Protein AF-A0A1G4BDC1-F1 (afdb_monomer)

Secondary structure (DSSP, 8-state):
----SHHHHHHHHHHHHHHHHHHGGG-TT-EEEEEE----SPTTSTT--TTTSPP--SSS-TT--TTS--TTT-EEEEEEEEEE-SSSSS-EEEEEEEEE--SS--TT-PPP-TT-EEEEEEE-GGG-TTSSSHHHHHHHHHHHHHHHHHHHHHTT-BSTTSSBPPEEEEEEEEEE-----SS--S-----EEEEEEEEEE---S--HHHHEEE-TT--EEES-SEEE---SS--TT----EEETTSGGGS-----

Foldseek 3Di:
DDDDPPVVVVVVVVLLVVLVVVCVCQDAQHKWKWAADDLAAAPPDPVCDPVRQDDQDLFDDPRDDPVDDDQLRIWMWGFHDWPDDDLAAAWTKTWIFTQGWHNDDDDLFDGDDGGAIWIKTWLRLSSHVVDPRSRSVSSNVSSNVQVVLSVCSVVVQEPPPHPHFAWGHKTKTKDFPFDDDPDDPDPGDTGIGIIIITITHDDPDDDLPRQFDADPVRDTDGPDQWDFDDDPDDDPDDDGDTDGCPDPVNDDDPDD

Structure (mmCIF, N/CA/C/O backbone):
data_AF-A0A1G4BDC1-F1
#
_entry.id   AF-A0A1G4BDC1-F1
#
loop_
_atom_site.group_PDB
_atom_site.id
_atom_site.type_symbol
_atom_site.label_atom_id
_atom_site.label_alt_id
_atom_site.label_comp_id
_atom_site.label_asym_id
_atom_site.label_entity_id
_atom_site.label_seq_id
_atom_site.pdbx_PDB_ins_code
_atom_site.Cartn_x
_atom_site.Cartn_y
_atom_site.Cartn_z
_atom_site.occupancy
_atom_site.B_iso_or_equiv
_atom_site.auth_seq_id
_atom_site.auth_comp_id
_atom_site.auth_asym_id
_atom_site.auth_atom_id
_atom_site.pdbx_PDB_model_num
ATOM 1 N N . MET A 1 1 ? 37.427 32.558 -3.450 1.00 44.16 1 MET A N 1
ATOM 2 C CA . MET A 1 1 ? 36.443 31.693 -2.770 1.00 44.16 1 MET A CA 1
ATOM 3 C C . MET A 1 1 ? 35.082 32.194 -3.200 1.00 44.16 1 MET A C 1
ATOM 5 O O . MET A 1 1 ? 34.656 33.218 -2.685 1.00 44.16 1 MET A O 1
ATOM 9 N N . SER A 1 2 ? 34.485 31.571 -4.213 1.00 46.25 2 SER A N 1
ATOM 10 C CA . SER A 1 2 ? 33.235 32.043 -4.812 1.00 46.25 2 SER A CA 1
ATOM 11 C C . SER A 1 2 ? 32.429 30.852 -5.324 1.00 46.25 2 SER A C 1
ATOM 13 O O . SER A 1 2 ? 32.992 29.964 -5.959 1.00 46.25 2 SER A O 1
ATOM 15 N N . ASP A 1 3 ? 31.138 30.897 -4.997 1.00 46.34 3 ASP A N 1
ATOM 16 C CA . ASP A 1 3 ? 29.986 30.235 -5.614 1.00 46.34 3 ASP A CA 1
ATOM 17 C C . ASP A 1 3 ? 29.898 28.703 -5.570 1.00 46.34 3 ASP A C 1
ATOM 19 O O . ASP A 1 3 ? 30.209 28.000 -6.526 1.00 46.34 3 ASP A O 1
ATOM 23 N N . SER A 1 4 ? 29.341 28.179 -4.469 1.00 49.09 4 SER A N 1
ATOM 24 C CA . SER A 1 4 ? 28.729 26.837 -4.450 1.00 49.09 4 SER A CA 1
ATOM 25 C C . SER A 1 4 ? 27.343 26.779 -3.784 1.00 49.09 4 SER A C 1
ATOM 27 O O . SER A 1 4 ? 26.798 25.688 -3.630 1.00 49.09 4 SER A O 1
ATOM 29 N N . SER A 1 5 ? 26.759 27.909 -3.367 1.00 50.62 5 SER A N 1
ATOM 30 C CA . SER A 1 5 ? 25.487 27.919 -2.624 1.00 50.62 5 SER A CA 1
ATOM 31 C C . SER A 1 5 ? 24.241 27.979 -3.513 1.00 50.62 5 SER A C 1
ATOM 33 O O . SER A 1 5 ? 23.180 27.545 -3.080 1.00 50.62 5 SER A O 1
ATOM 35 N N . THR A 1 6 ? 24.351 28.461 -4.752 1.00 46.56 6 THR A N 1
ATOM 36 C CA . THR A 1 6 ? 23.186 28.700 -5.626 1.00 46.56 6 THR A CA 1
ATOM 37 C C . THR A 1 6 ? 22.692 27.445 -6.359 1.00 46.56 6 THR A C 1
ATOM 39 O O . THR A 1 6 ? 21.572 27.430 -6.848 1.00 46.56 6 THR A O 1
ATOM 42 N N . SER A 1 7 ? 23.487 26.368 -6.433 1.00 54.66 7 SER A N 1
ATOM 43 C CA . SER A 1 7 ? 23.117 25.139 -7.162 1.00 54.66 7 SER A CA 1
ATOM 44 C C . SER A 1 7 ? 22.425 24.070 -6.306 1.00 54.66 7 SER A C 1
ATOM 46 O O . SER A 1 7 ? 21.764 23.186 -6.849 1.00 54.66 7 SER A O 1
ATOM 48 N N . GLN A 1 8 ? 22.559 24.127 -4.976 1.00 53.47 8 GLN A N 1
ATOM 49 C CA . GLN A 1 8 ? 21.926 23.160 -4.068 1.00 53.47 8 GLN A CA 1
ATOM 50 C C . GLN A 1 8 ? 20.440 23.456 -3.834 1.00 53.47 8 GLN A C 1
ATOM 52 O O . GLN A 1 8 ? 19.648 22.523 -3.729 1.00 53.47 8 GLN A O 1
ATOM 57 N N . THR A 1 9 ? 20.049 24.731 -3.806 1.00 61.53 9 THR A N 1
ATOM 58 C CA . THR A 1 9 ? 18.661 25.156 -3.571 1.00 61.53 9 THR A CA 1
ATOM 59 C C . THR A 1 9 ? 17.731 24.777 -4.724 1.00 61.53 9 THR A C 1
ATOM 61 O O . THR A 1 9 ? 16.660 24.224 -4.485 1.00 61.53 9 THR A O 1
ATOM 64 N N . ASP A 1 10 ? 18.172 24.959 -5.971 1.00 63.06 10 ASP A N 1
ATOM 65 C CA . ASP A 1 10 ? 17.372 24.629 -7.161 1.00 63.06 10 ASP A CA 1
ATOM 66 C C . ASP A 1 10 ? 17.114 23.116 -7.288 1.00 63.06 10 ASP A C 1
ATOM 68 O O . ASP A 1 10 ? 16.015 22.682 -7.648 1.00 63.06 10 ASP A O 1
ATOM 72 N N . GLY A 1 11 ? 18.111 22.297 -6.928 1.00 67.75 11 GLY A N 1
ATOM 73 C CA . GLY A 1 11 ? 17.997 20.837 -6.942 1.00 67.75 11 GLY A CA 1
ATOM 74 C C . GLY A 1 11 ? 17.038 20.286 -5.883 1.00 67.75 11 GLY A C 1
ATOM 75 O O . GLY A 1 11 ? 16.408 19.249 -6.101 1.00 67.75 11 GLY A O 1
ATOM 76 N N . ASP A 1 12 ? 16.889 20.970 -4.750 1.00 76.38 12 ASP A N 1
ATOM 77 C CA . ASP A 1 12 ? 15.952 20.567 -3.701 1.00 76.38 12 ASP A CA 1
ATOM 78 C C . ASP A 1 12 ? 14.516 21.002 -4.021 1.00 76.38 12 ASP A C 1
ATOM 80 O O . ASP A 1 12 ? 13.579 20.227 -3.806 1.00 76.38 12 ASP A O 1
ATOM 84 N N . GLU A 1 13 ? 14.321 22.166 -4.644 1.00 80.69 13 GLU A N 1
ATOM 85 C CA . GLU A 1 13 ? 13.005 22.587 -5.137 1.00 80.69 13 GLU A CA 1
ATOM 86 C C . GLU A 1 13 ? 12.468 21.669 -6.242 1.00 80.69 13 GLU A C 1
ATOM 88 O O . GLU A 1 13 ? 11.287 21.308 -6.248 1.00 80.69 13 GLU A O 1
ATOM 93 N N . GLU A 1 14 ? 13.316 21.244 -7.181 1.00 82.06 14 GLU A N 1
ATOM 94 C CA . GLU A 1 14 ? 12.917 20.300 -8.227 1.00 82.06 14 GLU A CA 1
ATOM 95 C C . GLU A 1 14 ? 12.516 18.935 -7.656 1.00 82.06 14 GLU A C 1
ATOM 97 O O . GLU A 1 14 ? 11.470 18.396 -8.030 1.00 82.06 14 GLU A O 1
ATOM 102 N N . LYS A 1 15 ? 13.266 18.420 -6.676 1.00 79.94 15 LYS A N 1
ATOM 103 C CA . LYS A 1 15 ? 12.903 17.186 -5.961 1.00 79.94 15 LYS A CA 1
ATOM 104 C C . LYS A 1 15 ? 11.581 17.327 -5.224 1.00 79.94 15 LYS A C 1
ATOM 106 O O . LYS A 1 15 ? 10.733 16.444 -5.329 1.00 79.94 15 LYS A O 1
ATOM 111 N N . ILE A 1 16 ? 11.367 18.432 -4.512 1.00 82.62 16 ILE A N 1
ATOM 112 C CA . ILE A 1 16 ? 10.104 18.683 -3.809 1.00 82.62 16 ILE A CA 1
ATOM 113 C C . ILE A 1 16 ? 8.944 18.743 -4.809 1.00 82.62 16 ILE A C 1
ATOM 115 O O . ILE A 1 16 ? 7.897 18.140 -4.564 1.00 82.62 16 ILE A O 1
ATOM 119 N N . ARG A 1 17 ? 9.113 19.402 -5.962 1.00 85.38 17 ARG A N 1
ATOM 120 C CA . ARG A 1 17 ? 8.097 19.411 -7.030 1.00 85.38 17 ARG A CA 1
ATOM 121 C C . ARG A 1 17 ? 7.814 18.006 -7.559 1.00 85.38 17 ARG A C 1
ATOM 123 O O . ARG A 1 17 ? 6.645 17.660 -7.736 1.00 85.38 17 ARG A O 1
ATOM 130 N N . HIS A 1 18 ? 8.849 17.192 -7.762 1.00 84.50 18 HIS A N 1
ATOM 131 C CA . HIS A 1 18 ? 8.701 15.800 -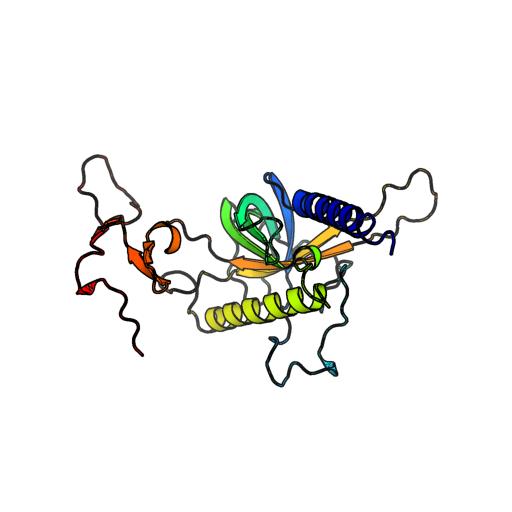8.185 1.00 84.50 18 HIS A CA 1
ATOM 132 C C . HIS A 1 18 ? 7.921 14.966 -7.158 1.00 84.50 18 HIS A C 1
ATOM 134 O O . HIS A 1 18 ? 6.971 14.276 -7.525 1.00 84.50 18 HIS A O 1
ATOM 140 N N . LEU A 1 19 ? 8.239 15.093 -5.865 1.00 86.00 19 LEU A N 1
ATOM 141 C CA . LEU A 1 19 ? 7.507 14.422 -4.784 1.00 86.00 19 LEU A CA 1
ATOM 142 C C . LEU A 1 19 ? 6.027 14.795 -4.773 1.00 86.00 19 LEU A C 1
ATOM 144 O O . LEU A 1 19 ? 5.171 13.921 -4.682 1.00 86.00 19 LEU A O 1
ATOM 148 N N . HIS A 1 20 ? 5.714 16.086 -4.894 1.00 87.00 20 HIS A N 1
ATOM 149 C CA . HIS A 1 20 ? 4.328 16.545 -4.942 1.00 87.00 20 HIS A CA 1
ATOM 150 C C . HIS A 1 20 ? 3.598 16.016 -6.180 1.00 87.00 20 HIS A C 1
ATOM 152 O O . HIS A 1 20 ? 2.411 15.700 -6.102 1.00 87.00 20 HIS A O 1
ATOM 158 N N . ALA A 1 21 ? 4.280 15.913 -7.324 1.00 87.75 21 ALA A N 1
ATOM 159 C CA . ALA A 1 21 ? 3.709 15.318 -8.527 1.00 87.75 21 ALA A CA 1
ATOM 160 C C . ALA A 1 21 ? 3.400 13.826 -8.332 1.00 87.75 21 ALA A C 1
ATOM 162 O O . ALA A 1 21 ? 2.328 13.374 -8.731 1.00 87.75 21 ALA A O 1
ATOM 163 N N . GLU A 1 22 ? 4.283 13.082 -7.668 1.00 88.12 22 GLU A N 1
ATOM 164 C CA . GLU A 1 22 ? 4.056 11.667 -7.365 1.00 88.12 22 GLU A CA 1
ATOM 165 C C . GLU A 1 22 ? 2.979 11.457 -6.299 1.00 88.12 22 GLU A C 1
ATOM 167 O O . GLU A 1 22 ? 2.116 10.595 -6.462 1.00 88.12 22 GLU A O 1
ATOM 172 N N . LEU A 1 23 ? 2.931 12.299 -5.264 1.00 90.44 23 LEU A N 1
ATOM 173 C CA . LEU A 1 23 ? 1.899 12.235 -4.229 1.00 90.44 23 LEU A CA 1
ATOM 174 C C . LEU A 1 23 ? 0.489 12.449 -4.805 1.00 90.44 23 LEU A C 1
ATOM 176 O O . LEU A 1 23 ? -0.464 11.819 -4.354 1.00 90.44 23 LEU A O 1
ATOM 180 N N . LYS A 1 24 ? 0.343 13.265 -5.862 1.00 91.75 24 LYS A N 1
ATOM 181 C CA . LYS A 1 24 ? -0.949 13.481 -6.544 1.00 91.75 24 LYS A CA 1
ATOM 182 C C . LYS A 1 24 ? -1.580 12.199 -7.092 1.00 91.75 24 LYS A C 1
ATOM 184 O O . LYS A 1 24 ? -2.798 12.189 -7.259 1.00 91.75 24 LYS A O 1
ATOM 189 N N . ARG A 1 25 ? -0.804 11.135 -7.347 1.00 92.50 25 ARG A N 1
ATOM 190 C CA . ARG A 1 25 ? -1.336 9.821 -7.764 1.00 92.50 25 ARG A CA 1
ATOM 191 C C . ARG A 1 25 ? -2.177 9.148 -6.679 1.00 92.50 25 ARG A C 1
ATOM 193 O O . ARG A 1 25 ? -2.962 8.264 -6.988 1.00 92.50 25 ARG A O 1
ATOM 200 N N . TYR A 1 26 ? -2.007 9.571 -5.429 1.00 94.75 26 TYR A N 1
ATOM 201 C CA . TYR A 1 26 ? -2.624 8.989 -4.240 1.00 94.75 26 TYR A CA 1
ATOM 202 C C . TYR A 1 26 ? -3.604 9.948 -3.562 1.00 94.75 26 TYR A C 1
ATOM 204 O O . TYR A 1 26 ? -3.937 9.763 -2.394 1.00 94.75 26 TYR A O 1
ATOM 212 N N . LYS A 1 27 ? -4.040 11.010 -4.251 1.00 94.44 27 LYS A N 1
ATOM 213 C CA . LYS A 1 27 ? -4.946 11.993 -3.649 1.00 94.44 27 LYS A CA 1
ATOM 214 C C . LYS A 1 27 ? -6.314 11.368 -3.337 1.00 94.44 27 LYS A C 1
ATOM 216 O O . LYS A 1 27 ? -6.740 10.445 -4.031 1.00 94.44 27 LYS A O 1
ATOM 221 N N . PRO A 1 28 ? -7.035 11.898 -2.334 1.00 96.56 28 PRO A N 1
ATOM 222 C CA . PRO A 1 28 ? -8.403 11.488 -2.055 1.00 96.56 28 PRO A CA 1
ATOM 223 C C . PRO A 1 28 ? -9.282 11.464 -3.309 1.00 96.56 28 PRO A C 1
ATOM 225 O O . PRO A 1 28 ? -9.165 12.343 -4.168 1.00 96.56 28 PRO A O 1
ATOM 228 N N . LYS A 1 29 ? -10.192 10.489 -3.361 1.00 97.00 29 LYS A N 1
ATOM 229 C CA . LYS A 1 29 ? -11.099 10.151 -4.469 1.00 97.00 29 LYS A CA 1
ATOM 230 C C . LYS A 1 29 ? -10.440 9.507 -5.691 1.00 97.00 29 LYS A C 1
ATOM 232 O O . LYS A 1 29 ? -11.152 9.147 -6.623 1.00 97.00 29 LYS A O 1
ATOM 237 N N . GLU A 1 30 ? -9.118 9.342 -5.715 1.00 96.69 30 GLU A N 1
ATOM 238 C CA . GLU A 1 30 ? -8.483 8.539 -6.762 1.00 96.69 30 GLU A CA 1
ATOM 239 C C . GLU A 1 30 ? -8.737 7.051 -6.538 1.00 96.69 30 GLU A C 1
ATOM 241 O O . GLU A 1 30 ? -8.746 6.563 -5.405 1.00 96.69 30 GLU A O 1
ATOM 246 N N . THR A 1 31 ? -8.927 6.334 -7.645 1.00 97.38 31 THR A N 1
ATOM 247 C CA . THR A 1 31 ? -9.050 4.877 -7.643 1.00 97.38 31 THR A CA 1
ATOM 248 C C . THR A 1 31 ? -7.709 4.256 -7.994 1.00 97.38 31 THR A C 1
ATOM 250 O O . THR A 1 31 ? -7.123 4.552 -9.035 1.00 97.38 31 THR A O 1
ATOM 253 N N . LEU A 1 32 ? -7.234 3.363 -7.136 1.00 97.50 32 LEU A N 1
ATOM 254 C CA . LEU A 1 32 ? -6.003 2.615 -7.327 1.00 97.50 32 LEU A CA 1
ATOM 255 C C . LEU A 1 32 ? -6.331 1.160 -7.660 1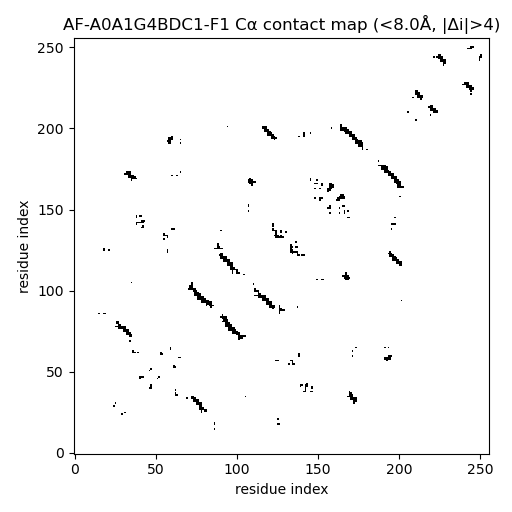.00 97.50 32 LEU A C 1
ATOM 257 O O . LEU A 1 32 ? -7.218 0.558 -7.054 1.00 97.50 32 LEU A O 1
ATOM 261 N N . THR A 1 33 ? -5.585 0.593 -8.606 1.00 96.56 33 THR A N 1
ATOM 262 C CA . THR A 1 33 ? -5.675 -0.831 -8.955 1.00 96.56 33 THR A CA 1
ATOM 263 C C . THR A 1 33 ? -4.597 -1.601 -8.211 1.00 96.56 33 THR A C 1
ATOM 265 O O . THR A 1 33 ? -3.409 -1.313 -8.365 1.00 96.56 33 THR A O 1
ATOM 268 N N . LEU A 1 34 ? -5.021 -2.574 -7.411 1.00 95.62 34 LEU A N 1
ATOM 269 C CA . LEU A 1 34 ? -4.159 -3.466 -6.652 1.00 95.62 34 LEU A CA 1
ATOM 270 C C . LEU A 1 34 ? -4.023 -4.784 -7.417 1.00 95.62 34 LEU A C 1
ATOM 272 O O . LEU A 1 34 ? -4.987 -5.534 -7.553 1.00 95.62 34 LEU A O 1
ATOM 276 N N . CYS A 1 35 ? -2.815 -5.076 -7.884 1.00 94.62 35 CYS A N 1
ATOM 277 C CA . CYS A 1 35 ? -2.466 -6.345 -8.516 1.00 94.62 35 CYS A CA 1
ATOM 278 C C . CYS A 1 35 ? -1.820 -7.254 -7.462 1.00 94.62 35 CYS A C 1
ATOM 280 O O . CYS A 1 35 ? -0.928 -6.773 -6.758 1.00 94.62 35 CYS A O 1
ATOM 282 N N . PRO A 1 36 ? -2.232 -8.521 -7.290 1.00 92.12 36 PRO A N 1
ATOM 283 C CA . PRO A 1 36 ? -1.598 -9.399 -6.314 1.00 92.12 36 PRO A CA 1
ATOM 284 C C . PRO A 1 36 ? -0.103 -9.527 -6.574 1.00 92.12 36 PRO A C 1
ATOM 286 O O . PRO A 1 36 ? 0.341 -9.582 -7.723 1.00 92.12 36 PRO A O 1
ATOM 289 N N . ARG A 1 37 ? 0.682 -9.569 -5.500 1.00 90.19 37 ARG A N 1
ATOM 290 C CA . ARG A 1 37 ? 2.134 -9.686 -5.592 1.00 90.19 37 ARG A CA 1
ATOM 291 C C . ARG A 1 37 ? 2.665 -10.578 -4.483 1.00 90.19 37 ARG A C 1
ATOM 293 O O . ARG A 1 37 ? 2.258 -10.458 -3.335 1.00 90.19 37 ARG A O 1
ATOM 300 N N . ASN A 1 38 ? 3.633 -11.422 -4.828 1.00 88.94 38 ASN A N 1
ATOM 301 C CA . ASN A 1 38 ? 4.457 -12.101 -3.839 1.00 88.94 38 ASN A CA 1
ATOM 302 C C . ASN A 1 38 ? 5.518 -11.108 -3.312 1.00 88.94 38 ASN A C 1
ATOM 304 O O . ASN A 1 38 ? 6.264 -10.550 -4.127 1.00 88.94 38 ASN A O 1
ATOM 308 N N . PRO A 1 39 ? 5.604 -10.863 -1.991 1.00 87.12 39 PRO A N 1
ATOM 309 C CA . PRO A 1 39 ? 6.585 -9.935 -1.425 1.00 87.12 39 PRO A CA 1
ATOM 310 C C . PRO A 1 39 ? 8.044 -10.402 -1.578 1.00 87.12 39 PRO A C 1
ATOM 312 O O . PRO A 1 39 ? 8.956 -9.602 -1.363 1.00 87.12 39 PRO A O 1
ATOM 315 N N . GLY A 1 40 ? 8.269 -11.653 -1.991 1.00 87.12 40 GLY A N 1
ATOM 316 C CA . GLY A 1 40 ? 9.582 -12.262 -2.168 1.00 87.12 40 GLY A CA 1
ATOM 317 C C . GLY A 1 40 ? 10.209 -12.686 -0.843 1.00 87.12 40 GLY A C 1
ATOM 318 O O . GLY A 1 40 ? 9.556 -12.697 0.199 1.00 87.12 40 GLY A O 1
ATOM 319 N N . ILE A 1 41 ? 11.498 -13.023 -0.886 1.00 87.69 41 ILE A N 1
ATOM 320 C CA . ILE A 1 41 ? 12.264 -13.407 0.304 1.00 87.69 41 ILE A CA 1
ATOM 321 C C . ILE A 1 41 ? 12.358 -12.196 1.256 1.00 87.69 41 ILE A C 1
ATOM 323 O O . ILE A 1 41 ? 12.698 -11.098 0.802 1.00 87.69 41 ILE A O 1
ATOM 327 N N . PRO A 1 42 ? 12.075 -12.354 2.563 1.00 90.19 42 PRO A N 1
ATOM 328 C CA . PRO A 1 42 ? 12.227 -11.275 3.533 1.00 90.19 42 PRO A CA 1
ATOM 329 C C . PRO A 1 42 ? 13.675 -10.774 3.591 1.00 90.19 42 PRO A C 1
ATOM 331 O O . PRO A 1 42 ? 14.606 -11.556 3.786 1.00 90.19 42 PRO A O 1
ATOM 334 N N . TYR A 1 43 ? 13.875 -9.458 3.481 1.00 87.31 43 TYR A N 1
ATOM 335 C CA . TYR A 1 43 ? 15.210 -8.882 3.647 1.00 87.31 43 TYR A CA 1
ATOM 336 C C . TYR A 1 43 ? 15.787 -9.144 5.045 1.00 87.31 43 TYR A C 1
ATOM 338 O O . TYR A 1 43 ? 15.112 -8.935 6.056 1.00 87.31 43 TYR A O 1
ATOM 346 N N . GLY A 1 44 ? 17.071 -9.509 5.091 1.00 85.12 44 GLY A N 1
ATOM 347 C CA . GLY A 1 44 ? 17.820 -9.771 6.322 1.00 85.12 44 GLY A CA 1
ATOM 348 C C . GLY A 1 44 ? 17.910 -11.249 6.707 1.00 85.12 44 GLY A C 1
ATOM 349 O O . GLY A 1 44 ? 18.578 -11.563 7.690 1.00 85.12 44 GLY A O 1
ATOM 350 N N . LEU A 1 45 ? 17.276 -12.144 5.946 1.00 85.62 45 LEU A N 1
ATOM 351 C CA . LEU A 1 45 ? 17.482 -13.585 6.074 1.00 85.62 45 LEU A CA 1
ATOM 352 C C . LEU A 1 45 ? 18.683 -14.064 5.234 1.00 85.62 45 LEU A C 1
ATOM 354 O O . LEU A 1 45 ? 18.998 -13.419 4.232 1.00 85.62 45 LEU A O 1
ATOM 358 N N . PRO A 1 46 ? 19.346 -15.181 5.600 1.00 83.12 46 PRO A N 1
ATOM 359 C CA . PRO A 1 46 ? 20.471 -15.738 4.837 1.00 83.12 46 PRO A CA 1
ATOM 360 C C . PRO A 1 46 ? 20.142 -16.037 3.371 1.00 83.12 46 PRO A C 1
ATOM 362 O O . PRO A 1 46 ? 21.010 -15.936 2.509 1.00 83.12 46 PRO A O 1
ATOM 365 N N . GLU A 1 47 ? 18.887 -16.382 3.086 1.00 83.88 47 GLU A N 1
ATOM 366 C CA . GLU A 1 47 ? 18.377 -16.655 1.744 1.00 83.88 47 GLU A CA 1
ATOM 367 C C . GLU A 1 47 ? 18.272 -15.385 0.888 1.00 83.88 47 GLU A C 1
ATOM 369 O O . GLU A 1 47 ? 18.189 -15.488 -0.331 1.00 83.88 47 GLU A O 1
ATOM 374 N N . TYR A 1 48 ? 18.300 -14.193 1.498 1.00 78.44 48 TYR A N 1
ATOM 375 C CA . TYR A 1 48 ? 18.392 -12.913 0.797 1.00 78.44 48 TYR A CA 1
ATOM 376 C C . TYR A 1 48 ? 19.866 -12.624 0.449 1.00 78.44 48 TYR A C 1
ATOM 378 O O . TYR A 1 48 ? 20.537 -11.808 1.084 1.00 78.44 48 TYR A O 1
ATOM 386 N N . GLY A 1 49 ? 20.390 -13.335 -0.550 1.00 72.94 49 GLY A N 1
ATOM 387 C CA . GLY A 1 49 ? 21.750 -13.179 -1.084 1.00 72.94 49 GLY A CA 1
ATOM 388 C C . GLY A 1 49 ? 21.815 -12.341 -2.366 1.00 72.94 49 GLY A C 1
ATOM 389 O O . GLY A 1 49 ? 20.782 -12.001 -2.942 1.00 72.94 49 GLY A O 1
ATOM 390 N N . GLU A 1 50 ? 23.028 -12.040 -2.849 1.00 70.81 50 GLU A N 1
ATOM 391 C CA . GLU A 1 50 ? 23.250 -11.277 -4.096 1.00 70.81 50 GLU A CA 1
ATOM 392 C C . GLU A 1 50 ? 22.532 -11.885 -5.309 1.00 70.81 50 GLU A C 1
ATOM 394 O O . GLU A 1 50 ? 21.982 -11.145 -6.116 1.00 70.81 50 GLU A O 1
ATOM 399 N N . GLU A 1 51 ? 22.451 -13.214 -5.390 1.00 71.81 51 GLU A N 1
ATOM 400 C CA . GLU A 1 51 ? 21.774 -13.930 -6.483 1.00 71.81 51 GLU A CA 1
ATOM 401 C C . GLU A 1 51 ? 20.243 -13.803 -6.443 1.00 71.81 51 GLU A C 1
ATOM 403 O O . GLU A 1 51 ? 19.566 -13.937 -7.458 1.00 71.81 51 GLU A O 1
ATOM 408 N N . THR A 1 52 ? 19.688 -13.541 -5.260 1.00 70.25 52 THR A N 1
ATOM 409 C CA . THR A 1 52 ? 18.239 -13.383 -5.034 1.00 70.25 52 THR A CA 1
ATOM 410 C C . THR A 1 52 ? 17.826 -11.925 -4.872 1.00 70.25 52 THR A C 1
ATOM 412 O O . THR A 1 52 ? 16.634 -11.608 -4.804 1.00 70.25 52 THR A O 1
ATOM 415 N N . ARG A 1 53 ? 18.813 -11.026 -4.779 1.00 69.75 53 ARG A N 1
ATOM 416 C CA . ARG A 1 53 ? 18.602 -9.595 -4.644 1.00 69.75 53 ARG A CA 1
ATOM 417 C C . ARG A 1 53 ? 17.989 -9.100 -5.947 1.00 69.75 53 ARG A C 1
ATOM 419 O O . ARG A 1 53 ? 18.597 -9.255 -7.004 1.00 69.75 53 ARG A O 1
ATOM 426 N N . PRO A 1 54 ? 16.817 -8.463 -5.893 1.00 68.81 54 PRO A N 1
ATOM 427 C CA . PRO A 1 54 ? 16.237 -7.921 -7.099 1.00 68.81 54 PRO A CA 1
ATOM 428 C C . PRO A 1 54 ? 17.104 -6.829 -7.705 1.00 68.81 54 PRO A C 1
ATOM 430 O O . PRO A 1 54 ? 17.663 -6.004 -6.974 1.00 68.81 54 PRO A O 1
ATOM 433 N N . GLU A 1 55 ? 17.131 -6.760 -9.033 1.00 69.88 55 GLU A N 1
ATOM 434 C CA . GLU A 1 55 ? 17.682 -5.598 -9.717 1.00 69.88 55 GLU A CA 1
ATOM 435 C C . GLU A 1 55 ? 16.955 -4.326 -9.258 1.00 69.88 55 GLU A C 1
ATOM 437 O O . GLU A 1 55 ? 15.722 -4.257 -9.203 1.00 69.88 55 GLU A O 1
ATOM 442 N N . SER A 1 56 ? 17.733 -3.305 -8.897 1.00 66.50 56 SER A N 1
ATOM 443 C CA . SER A 1 56 ? 17.189 -2.023 -8.463 1.00 66.50 56 SER A CA 1
ATOM 444 C C . SER A 1 56 ? 16.632 -1.268 -9.667 1.00 66.50 56 SER A C 1
ATOM 446 O O . SER A 1 56 ? 17.379 -0.799 -10.525 1.00 66.50 56 SER A O 1
ATOM 448 N N . ASN A 1 57 ? 15.311 -1.116 -9.711 1.00 74.06 57 ASN A N 1
ATOM 449 C CA . ASN A 1 57 ? 14.622 -0.297 -10.697 1.00 74.06 57 ASN A CA 1
ATOM 450 C C . ASN A 1 57 ? 13.596 0.596 -9.987 1.00 74.06 57 ASN A C 1
ATOM 452 O O . ASN A 1 57 ? 12.781 0.121 -9.205 1.00 74.06 57 ASN A O 1
ATOM 456 N N . GLU A 1 58 ? 13.651 1.907 -10.220 1.00 73.56 58 GLU A N 1
ATOM 457 C CA . GLU A 1 58 ? 12.704 2.879 -9.640 1.00 73.56 58 GLU A CA 1
ATOM 458 C C . GLU A 1 58 ? 11.297 2.802 -10.250 1.00 73.56 58 GLU A C 1
ATOM 460 O O . GLU A 1 58 ? 10.335 3.315 -9.676 1.00 73.56 58 GLU A O 1
ATOM 465 N N . TRP A 1 59 ? 11.168 2.164 -11.413 1.00 78.69 59 TRP A N 1
ATOM 466 C CA . TRP A 1 59 ? 9.932 2.089 -12.187 1.00 78.69 59 TRP A CA 1
ATOM 467 C C . TRP A 1 59 ? 9.234 0.740 -12.064 1.00 78.69 59 TRP A C 1
ATOM 469 O O . TRP A 1 59 ? 8.011 0.674 -12.196 1.00 78.69 59 TRP A O 1
ATOM 479 N N . LEU A 1 60 ? 9.995 -0.325 -11.818 1.00 82.62 60 LEU A N 1
ATOM 480 C CA . LEU A 1 60 ? 9.499 -1.696 -11.794 1.00 82.62 60 LEU A CA 1
ATOM 481 C C . LEU A 1 60 ? 9.710 -2.321 -10.422 1.00 82.62 60 LEU A C 1
ATOM 483 O O . LEU A 1 60 ? 10.711 -2.083 -9.753 1.00 82.62 60 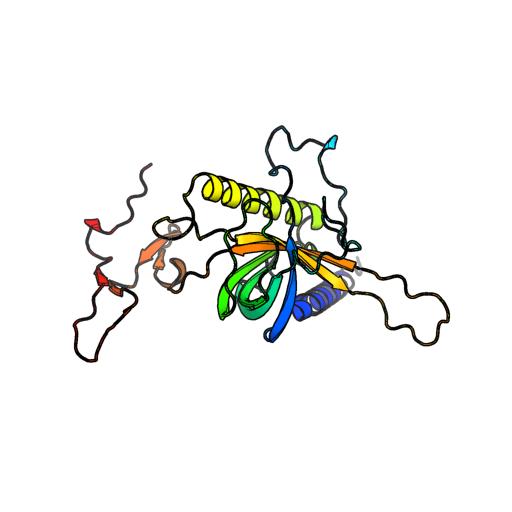LEU A O 1
ATOM 487 N N . LEU A 1 61 ? 8.747 -3.144 -10.018 1.00 84.75 61 LEU A N 1
ATOM 488 C CA . LEU A 1 61 ? 8.863 -3.916 -8.795 1.00 84.75 61 LEU A CA 1
ATOM 489 C C . LEU A 1 61 ? 9.533 -5.261 -9.083 1.00 84.75 61 LEU A C 1
ATOM 491 O O . LEU A 1 61 ? 9.209 -5.905 -10.081 1.00 84.75 61 LEU A O 1
ATOM 495 N N . PRO A 1 62 ? 10.382 -5.742 -8.167 1.00 82.69 62 PRO A N 1
ATOM 496 C CA . PRO A 1 62 ? 10.841 -7.121 -8.167 1.00 82.69 62 PRO A CA 1
ATOM 497 C C . PRO A 1 62 ? 9.687 -8.115 -8.230 1.00 82.69 62 PRO A C 1
ATOM 499 O O . PRO A 1 62 ? 8.704 -7.955 -7.492 1.00 82.69 62 PRO A O 1
ATOM 502 N N . ASN A 1 63 ? 9.861 -9.165 -9.037 1.00 80.75 63 ASN A N 1
ATOM 503 C CA . ASN A 1 63 ? 8.925 -10.286 -9.168 1.00 80.75 63 ASN A CA 1
ATOM 504 C C . ASN A 1 63 ? 7.506 -9.860 -9.580 1.00 80.75 63 ASN A C 1
ATOM 506 O O . ASN A 1 63 ? 6.525 -10.494 -9.193 1.00 80.75 63 ASN A O 1
ATOM 510 N N . PHE A 1 64 ? 7.387 -8.763 -10.329 1.00 88.12 64 PHE A N 1
ATOM 511 C CA . PHE A 1 64 ? 6.111 -8.264 -10.818 1.00 88.12 64 PHE A CA 1
ATOM 512 C C . PHE A 1 64 ? 6.249 -7.738 -12.245 1.00 88.12 64 PHE A C 1
ATOM 514 O O . PHE A 1 64 ? 7.028 -6.822 -12.506 1.00 88.12 64 PHE A O 1
ATOM 521 N N . ASP A 1 65 ? 5.458 -8.300 -13.155 1.00 89.19 65 ASP A N 1
ATOM 522 C CA . ASP A 1 65 ? 5.371 -7.840 -14.537 1.00 89.19 65 ASP A CA 1
ATOM 523 C C . ASP A 1 65 ? 4.090 -7.005 -14.728 1.00 89.19 65 ASP A C 1
ATOM 525 O O . ASP A 1 65 ? 2.990 -7.565 -14.753 1.00 89.19 65 ASP A O 1
ATOM 529 N N . PRO A 1 66 ? 4.194 -5.670 -14.881 1.00 89.19 66 PRO A N 1
ATOM 530 C CA . PRO A 1 66 ? 3.029 -4.804 -15.049 1.00 89.19 66 PRO A CA 1
ATOM 531 C C . PRO A 1 66 ? 2.363 -4.922 -16.426 1.00 89.19 66 PRO A C 1
ATOM 533 O O . PRO A 1 66 ? 1.328 -4.290 -16.655 1.00 89.19 66 PRO A O 1
ATOM 536 N N . THR A 1 67 ? 2.958 -5.662 -17.365 1.00 88.44 67 THR A N 1
ATOM 537 C CA . THR A 1 67 ? 2.405 -5.863 -18.711 1.00 88.44 67 THR A CA 1
ATOM 538 C C . THR A 1 67 ? 1.387 -6.996 -18.767 1.00 88.44 67 THR A C 1
ATOM 540 O O . THR A 1 67 ? 0.560 -7.019 -19.680 1.00 88.44 67 THR A O 1
ATOM 543 N N . ILE A 1 68 ? 1.405 -7.888 -17.775 1.00 87.50 68 ILE A N 1
ATOM 544 C CA . ILE A 1 68 ? 0.443 -8.978 -17.653 1.00 87.50 68 ILE A CA 1
ATOM 545 C C . ILE A 1 68 ? -0.850 -8.415 -17.062 1.00 87.50 68 ILE A C 1
ATOM 547 O O . ILE A 1 68 ? -0.868 -7.860 -15.963 1.00 87.50 68 ILE A O 1
ATOM 551 N N . ASP A 1 69 ? -1.943 -8.556 -17.808 1.00 85.31 69 ASP A N 1
ATOM 552 C CA . ASP A 1 69 ? -3.269 -8.163 -17.345 1.00 85.31 69 ASP A CA 1
ATOM 553 C C . ASP A 1 69 ? -3.947 -9.335 -16.631 1.00 85.31 69 ASP A C 1
ATOM 555 O O . ASP A 1 69 ? -3.998 -10.446 -17.161 1.00 85.31 69 ASP A O 1
ATOM 559 N N . GLN A 1 70 ? -4.438 -9.100 -15.414 1.00 87.56 70 GLN A N 1
ATOM 560 C CA . GLN A 1 70 ? -5.066 -10.129 -14.578 1.00 87.56 70 GLN A CA 1
ATOM 561 C C . GLN A 1 70 ? -6.331 -9.580 -13.901 1.00 87.56 70 GLN A C 1
ATOM 563 O O . GLN A 1 70 ? -6.422 -9.553 -12.672 1.00 87.56 70 GLN A O 1
ATOM 568 N N . PRO A 1 71 ? -7.340 -9.143 -14.674 1.00 87.94 71 PRO A N 1
ATOM 569 C CA . PRO A 1 71 ? -8.479 -8.377 -14.157 1.00 87.94 71 PRO A CA 1
ATOM 570 C C . PRO A 1 71 ? -9.329 -9.122 -13.115 1.00 87.94 71 PRO A C 1
ATOM 572 O O . PRO A 1 71 ? -10.030 -8.481 -12.324 1.00 87.94 71 PRO A O 1
ATOM 575 N N . ASP A 1 72 ? -9.269 -10.455 -13.113 1.00 91.38 72 ASP A N 1
ATOM 576 C CA . ASP A 1 72 ? -9.946 -11.337 -12.154 1.00 91.38 72 ASP A CA 1
ATOM 577 C C . ASP A 1 72 ? -9.220 -11.453 -10.806 1.00 91.38 72 ASP A C 1
ATOM 579 O O . ASP A 1 72 ? -9.821 -11.763 -9.775 1.00 91.38 72 ASP A O 1
ATOM 583 N N . HIS A 1 73 ? -7.924 -11.163 -10.795 1.00 91.25 73 HIS A N 1
ATOM 584 C CA . HIS A 1 73 ? -7.078 -11.184 -9.606 1.00 91.25 73 HIS A CA 1
ATOM 585 C C . HIS A 1 73 ? -6.927 -9.794 -8.976 1.00 91.25 73 HIS A C 1
ATOM 587 O O . HIS A 1 73 ? -6.492 -9.670 -7.832 1.00 91.25 73 HIS A O 1
ATOM 593 N N . GLU A 1 74 ? -7.286 -8.743 -9.709 1.00 94.31 74 GLU A N 1
ATOM 594 C CA . GLU A 1 74 ? -7.138 -7.360 -9.277 1.00 94.31 74 GLU A CA 1
ATOM 595 C C . GLU A 1 74 ? -8.253 -6.902 -8.330 1.00 94.31 74 GLU A C 1
ATOM 597 O O . GLU A 1 74 ? -9.441 -7.170 -8.536 1.00 94.31 74 GLU A O 1
ATOM 602 N N . ALA A 1 75 ? -7.863 -6.117 -7.327 1.00 94.94 75 ALA A N 1
ATOM 603 C CA . ALA A 1 75 ? -8.778 -5.338 -6.503 1.00 94.94 75 ALA A CA 1
ATOM 604 C C . ALA A 1 75 ? -8.721 -3.854 -6.890 1.00 94.94 75 ALA A C 1
ATOM 606 O O . ALA A 1 75 ? -7.730 -3.373 -7.444 1.00 94.94 75 ALA A O 1
ATOM 607 N N . GLN A 1 76 ? -9.771 -3.108 -6.562 1.00 96.75 76 GLN A N 1
ATOM 608 C CA . GLN A 1 76 ? -9.767 -1.650 -6.663 1.00 96.75 76 GLN A CA 1
ATOM 609 C C . GLN A 1 76 ? -10.094 -1.028 -5.318 1.00 96.75 76 GLN A C 1
ATOM 611 O O . GLN A 1 76 ? -10.987 -1.487 -4.597 1.00 96.75 76 GLN A O 1
ATOM 616 N N . VAL A 1 77 ? -9.358 0.032 -5.003 1.00 97.62 77 VAL A N 1
ATOM 617 C CA . VAL A 1 77 ? -9.581 0.857 -3.822 1.00 97.62 77 VAL A CA 1
ATOM 618 C C . VAL A 1 77 ? -9.760 2.309 -4.212 1.00 97.62 77 VAL A C 1
ATOM 620 O O . VAL A 1 77 ? -9.034 2.820 -5.059 1.00 97.62 77 VAL A O 1
ATOM 623 N N . GLU A 1 78 ? -10.678 2.992 -3.547 1.00 98.12 78 GLU A N 1
ATOM 624 C CA . GLU A 1 78 ? -10.761 4.449 -3.556 1.00 98.12 78 GLU A CA 1
ATOM 625 C C . GLU A 1 78 ? -9.993 5.003 -2.354 1.00 98.12 78 GLU A C 1
ATOM 627 O O . GLU A 1 78 ? -10.181 4.543 -1.224 1.00 98.12 78 GLU A O 1
ATOM 632 N N . VAL A 1 79 ? -9.133 5.997 -2.573 1.00 98.06 79 VAL A N 1
ATOM 633 C CA . VAL A 1 79 ? -8.451 6.701 -1.480 1.00 98.06 79 VAL A CA 1
ATOM 634 C C . VAL A 1 79 ? -9.429 7.646 -0.784 1.00 98.06 79 VAL A C 1
ATOM 636 O O . VAL A 1 79 ? -9.954 8.567 -1.400 1.00 98.06 79 VAL A O 1
ATOM 639 N N . ILE A 1 80 ? -9.628 7.476 0.520 1.00 97.31 80 ILE A N 1
ATOM 640 C CA . ILE A 1 80 ? -10.446 8.377 1.342 1.00 97.31 80 ILE A CA 1
ATOM 641 C C . ILE A 1 80 ? -9.593 9.541 1.853 1.00 97.31 80 ILE A C 1
ATOM 643 O O . ILE A 1 80 ? -9.968 10.703 1.711 1.00 97.31 80 ILE A O 1
ATOM 647 N N . SER A 1 81 ? -8.452 9.236 2.472 1.00 95.31 81 SER A N 1
ATOM 648 C CA . SER A 1 81 ? -7.574 10.234 3.087 1.00 95.31 81 SER A CA 1
ATOM 649 C C . SER A 1 81 ? -6.159 9.699 3.291 1.00 95.31 81 SER A C 1
ATOM 651 O O . SER A 1 81 ? -5.924 8.491 3.302 1.00 95.31 81 SER A O 1
ATOM 653 N N . TYR A 1 82 ? -5.216 10.610 3.515 1.00 93.31 82 TYR A N 1
ATOM 654 C CA . TYR A 1 82 ? -3.894 10.271 4.031 1.00 93.31 82 TYR A CA 1
ATOM 655 C C . TYR A 1 82 ? -3.989 10.030 5.544 1.00 93.31 82 TYR A C 1
ATOM 657 O O . TYR A 1 82 ? -4.570 10.849 6.253 1.00 93.31 82 TYR A O 1
ATOM 665 N N . LEU A 1 83 ? -3.441 8.916 6.033 1.00 89.38 83 LEU A N 1
ATOM 666 C CA . LEU A 1 83 ? -3.266 8.656 7.471 1.00 89.38 83 LEU A CA 1
ATOM 667 C C . LEU A 1 83 ? -1.863 9.056 7.933 1.00 89.38 83 LEU A C 1
ATOM 669 O O . LEU A 1 83 ? -1.690 9.624 9.004 1.00 89.38 83 LEU A O 1
ATOM 673 N N . LYS A 1 84 ? -0.866 8.778 7.092 1.00 85.56 84 LYS A N 1
ATOM 674 C CA . LYS A 1 84 ? 0.522 9.229 7.220 1.00 85.56 84 LYS A CA 1
ATOM 675 C C . LYS A 1 84 ? 1.035 9.448 5.806 1.00 85.56 84 LYS A C 1
ATOM 677 O O . LYS A 1 84 ? 0.862 8.574 4.966 1.00 85.56 84 LYS A O 1
ATOM 682 N N . GLY A 1 85 ? 1.619 10.599 5.514 1.00 65.94 85 GLY A N 1
ATOM 683 C CA . GLY A 1 85 ? 1.940 10.937 4.131 1.00 65.94 85 GLY A CA 1
ATOM 684 C C . GLY A 1 85 ? 2.298 12.393 3.958 1.00 65.94 85 GLY A C 1
ATOM 685 O O . GLY A 1 85 ? 1.612 13.118 3.246 1.00 65.94 85 GLY A O 1
ATOM 686 N N . ASP A 1 86 ? 3.344 12.825 4.641 1.00 63.28 86 ASP A N 1
ATOM 687 C CA . ASP A 1 86 ? 4.103 13.993 4.227 1.00 63.28 86 ASP A CA 1
ATOM 688 C C . ASP A 1 86 ? 5.284 13.533 3.354 1.00 63.28 86 ASP A C 1
ATOM 690 O O . ASP A 1 86 ? 5.525 12.345 3.134 1.00 63.28 86 ASP A O 1
ATOM 694 N N . ILE A 1 87 ? 6.035 14.489 2.820 1.00 63.72 87 ILE A N 1
ATOM 695 C CA . ILE A 1 87 ? 7.256 14.238 2.043 1.00 63.72 87 ILE A CA 1
ATOM 696 C C . ILE A 1 87 ? 8.415 13.677 2.902 1.00 63.72 87 ILE A C 1
ATOM 698 O O . ILE A 1 87 ? 9.567 13.668 2.457 1.00 63.72 87 ILE A O 1
ATOM 702 N N . HIS A 1 88 ? 8.155 13.208 4.130 1.00 58.56 88 HIS A N 1
ATOM 703 C CA . HIS A 1 88 ? 9.167 12.710 5.056 1.00 58.56 88 HIS A CA 1
ATOM 704 C C . HIS A 1 88 ? 9.347 11.185 4.965 1.00 58.56 88 HIS A C 1
ATOM 706 O O . HIS A 1 88 ? 8.968 10.424 5.847 1.00 58.56 88 HIS A O 1
ATOM 712 N N . ARG A 1 89 ? 10.060 10.766 3.911 1.00 65.50 89 ARG A N 1
ATOM 713 C CA . ARG A 1 89 ? 11.053 9.668 3.936 1.00 65.50 89 ARG A CA 1
ATOM 714 C C . ARG A 1 89 ? 10.602 8.282 4.441 1.00 65.50 89 ARG A C 1
ATOM 716 O O . ARG A 1 89 ? 11.420 7.568 5.015 1.00 65.50 89 ARG A O 1
ATOM 723 N N . ASP A 1 90 ? 9.357 7.869 4.212 1.00 82.12 90 ASP A N 1
ATOM 724 C CA . ASP A 1 90 ? 8.869 6.531 4.585 1.00 82.12 90 ASP A CA 1
ATOM 725 C C . ASP A 1 90 ? 7.679 6.081 3.711 1.00 82.12 90 ASP A C 1
ATOM 727 O O . ASP A 1 90 ? 7.278 6.772 2.771 1.00 82.12 90 ASP A O 1
ATOM 731 N N . ALA A 1 91 ? 7.110 4.912 4.012 1.00 90.31 91 ALA A N 1
ATOM 732 C CA . ALA A 1 91 ? 5.899 4.409 3.389 1.00 90.31 91 ALA A CA 1
ATOM 733 C C . ALA A 1 91 ? 4.727 5.387 3.578 1.00 90.31 91 ALA A C 1
ATOM 735 O O . ALA A 1 91 ? 4.439 5.855 4.684 1.00 90.31 91 ALA A O 1
ATOM 736 N N . LEU A 1 92 ? 4.011 5.634 2.484 1.00 93.38 92 LEU A N 1
ATOM 737 C CA . LEU A 1 92 ? 2.770 6.399 2.463 1.00 93.38 92 LEU A CA 1
ATOM 738 C C . LEU A 1 92 ? 1.635 5.517 2.995 1.00 93.38 92 LEU A C 1
ATOM 740 O O . LEU A 1 92 ? 1.442 4.404 2.517 1.00 93.38 92 LEU A O 1
ATOM 744 N N . VAL A 1 93 ? 0.869 5.995 3.969 1.00 95.31 93 VAL A N 1
ATOM 745 C CA . VAL A 1 93 ? -0.232 5.250 4.591 1.00 95.31 93 VAL A CA 1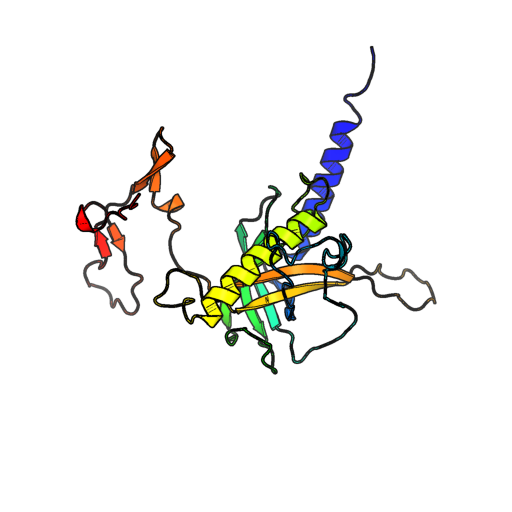
ATOM 746 C C . VAL A 1 93 ? -1.551 5.928 4.257 1.00 95.31 93 VAL A C 1
ATOM 748 O O . VAL A 1 93 ? -1.795 7.080 4.628 1.00 95.31 93 VAL A O 1
ATOM 751 N N . LEU A 1 94 ? -2.415 5.197 3.564 1.00 96.50 94 LEU A N 1
ATOM 752 C CA . LEU A 1 94 ? -3.691 5.681 3.052 1.00 96.50 94 LEU A CA 1
ATOM 753 C C . LEU A 1 94 ? -4.846 4.972 3.748 1.00 96.50 94 LEU A C 1
ATOM 755 O O . LEU A 1 94 ? -4.797 3.762 3.969 1.00 96.50 94 LEU A O 1
ATOM 759 N N . LEU A 1 95 ? -5.905 5.720 4.042 1.00 97.06 95 LEU A N 1
ATOM 760 C CA . LEU A 1 95 ? -7.214 5.155 4.337 1.00 97.06 95 LEU A CA 1
ATOM 761 C C . LEU A 1 95 ? -7.948 4.955 3.016 1.00 97.06 95 LEU A C 1
ATOM 763 O O . LEU A 1 95 ? -8.111 5.904 2.247 1.00 97.06 95 LEU A O 1
ATOM 767 N N . CYS A 1 96 ? -8.420 3.742 2.773 1.00 98.06 96 CYS A N 1
ATOM 768 C CA . CYS A 1 96 ? -9.032 3.352 1.512 1.00 98.06 96 CYS A CA 1
ATOM 769 C C . CYS A 1 96 ? -10.381 2.663 1.724 1.00 98.06 96 CYS A C 1
ATOM 771 O O . CYS A 1 96 ? -10.597 2.022 2.750 1.00 98.06 96 CYS A O 1
ATOM 773 N N . ASN A 1 97 ? -11.266 2.751 0.733 1.00 97.44 97 ASN A N 1
ATOM 774 C CA . ASN A 1 97 ? -12.470 1.927 0.614 1.00 97.44 97 ASN A CA 1
ATOM 775 C C . ASN A 1 97 ? -12.290 0.913 -0.520 1.00 97.44 97 ASN A C 1
ATOM 777 O O . ASN A 1 97 ? -11.878 1.305 -1.608 1.00 97.44 97 ASN A O 1
ATOM 781 N N . ILE A 1 98 ? -12.624 -0.363 -0.313 1.00 96.12 98 ILE A N 1
ATOM 782 C CA . ILE A 1 98 ? -12.625 -1.345 -1.414 1.00 96.12 98 ILE A CA 1
ATOM 783 C C . ILE A 1 98 ? -13.849 -1.101 -2.296 1.00 96.12 98 ILE A C 1
ATOM 785 O O . ILE A 1 98 ? -14.986 -1.198 -1.833 1.00 96.12 98 ILE A O 1
ATOM 789 N N . THR A 1 99 ? -13.617 -0.824 -3.576 1.00 96.25 99 THR A N 1
ATOM 790 C CA . THR A 1 99 ? -14.670 -0.621 -4.582 1.00 96.25 99 THR A CA 1
ATOM 791 C C . THR A 1 99 ? -14.891 -1.869 -5.433 1.00 96.25 99 THR A C 1
ATOM 793 O O . THR A 1 99 ? -16.017 -2.141 -5.843 1.00 96.25 99 THR A O 1
ATOM 796 N N . LYS A 1 100 ? -13.842 -2.676 -5.637 1.00 95.19 100 LYS A N 1
ATOM 797 C CA . LYS A 1 100 ? -13.899 -3.968 -6.333 1.00 95.19 100 LYS A CA 1
ATOM 798 C C . LYS A 1 100 ? -13.023 -4.989 -5.609 1.00 95.19 100 LYS A C 1
ATOM 800 O O . LYS A 1 100 ? -11.846 -4.731 -5.373 1.00 95.19 100 LYS A O 1
ATOM 805 N N . ALA A 1 101 ? -13.589 -6.149 -5.288 1.00 94.19 101 ALA A N 1
ATOM 806 C CA . ALA A 1 101 ? -12.841 -7.307 -4.802 1.00 94.19 101 ALA A CA 1
ATOM 807 C C . ALA A 1 101 ? -12.442 -8.220 -5.981 1.00 94.19 101 ALA A C 1
ATOM 809 O O . ALA A 1 101 ? -13.160 -8.243 -6.987 1.00 94.19 101 ALA A O 1
ATOM 810 N N . PRO A 1 102 ? -11.335 -8.972 -5.871 1.00 93.44 102 PRO A N 1
ATOM 811 C CA . PRO A 1 102 ? -10.937 -9.922 -6.902 1.00 93.44 102 PRO A CA 1
ATOM 812 C C . PRO A 1 102 ? -11.937 -11.084 -6.971 1.00 93.44 102 PRO A C 1
ATOM 814 O O . PRO A 1 102 ? -12.445 -11.539 -5.940 1.00 93.44 102 PRO A O 1
ATOM 817 N N . SER A 1 103 ? -12.226 -11.564 -8.181 1.00 89.88 103 SER A N 1
ATOM 818 C CA . SER A 1 103 ? -13.092 -12.729 -8.409 1.00 89.88 103 SER A CA 1
ATOM 819 C C . SER A 1 103 ? -12.362 -14.035 -8.085 1.00 89.88 103 SER A C 1
ATOM 821 O O . SER A 1 103 ? -12.993 -15.000 -7.649 1.00 89.88 103 SER A O 1
ATOM 823 N N . ILE A 1 104 ? -11.032 -14.054 -8.223 1.00 86.19 104 ILE A N 1
ATOM 824 C CA . ILE A 1 104 ? -10.175 -15.199 -7.911 1.00 86.19 104 ILE A CA 1
ATOM 825 C C . ILE A 1 104 ? -9.298 -14.881 -6.698 1.00 86.19 104 ILE A C 1
ATOM 827 O O . ILE A 1 104 ? -8.596 -13.872 -6.649 1.00 86.19 104 ILE A O 1
ATOM 831 N N . ARG A 1 105 ? -9.313 -15.776 -5.703 1.00 78.12 105 ARG A N 1
ATOM 832 C CA . ARG A 1 105 ? -8.454 -15.658 -4.516 1.00 78.12 105 ARG A CA 1
ATOM 833 C C . ARG A 1 105 ? -7.008 -16.000 -4.865 1.00 78.12 105 ARG A C 1
ATOM 835 O O . ARG A 1 105 ? -6.757 -16.941 -5.611 1.00 78.12 105 ARG A O 1
ATOM 842 N N . HIS A 1 106 ? -6.067 -15.269 -4.276 1.00 71.81 106 HIS A N 1
ATOM 843 C CA . HIS A 1 106 ? -4.639 -15.478 -4.478 1.00 71.81 106 HIS A CA 1
ATOM 844 C C . HIS A 1 106 ? -3.922 -15.652 -3.134 1.00 71.81 106 HIS A C 1
ATOM 846 O O . HIS A 1 106 ? -4.041 -14.790 -2.268 1.00 71.81 106 HIS A O 1
ATOM 852 N N . GLY A 1 107 ? -3.151 -16.736 -2.990 1.00 71.19 107 GLY A N 1
ATOM 853 C CA . GLY A 1 107 ? -2.208 -16.947 -1.884 1.00 71.19 107 GLY A CA 1
ATOM 854 C C . GLY A 1 107 ? -2.780 -16.737 -0.475 1.00 71.19 107 GLY A C 1
ATOM 855 O O . GLY A 1 107 ? -3.932 -17.070 -0.193 1.00 71.19 107 GLY A O 1
ATOM 856 N N . ALA A 1 108 ? -1.949 -16.170 0.404 1.00 72.00 108 ALA A N 1
ATOM 857 C CA . ALA A 1 108 ? -2.241 -15.864 1.805 1.00 72.00 108 ALA A CA 1
ATOM 858 C C . ALA A 1 108 ? -3.018 -14.540 1.982 1.00 72.00 108 ALA A C 1
ATOM 860 O O . ALA A 1 108 ? -2.639 -13.676 2.772 1.00 72.00 108 ALA A O 1
ATOM 861 N N . HIS A 1 109 ? -4.072 -14.323 1.190 1.00 82.56 109 HIS A N 1
ATOM 862 C CA . HIS A 1 109 ? -4.881 -13.104 1.262 1.00 82.56 109 HIS A CA 1
ATOM 863 C C . HIS A 1 109 ? -6.218 -13.399 1.944 1.00 82.56 109 HIS A C 1
ATOM 865 O O . HIS A 1 109 ? -7.012 -14.213 1.460 1.00 82.56 109 HIS A O 1
ATOM 871 N N . HIS A 1 110 ? -6.522 -12.679 3.026 1.00 89.50 110 HIS A N 1
ATOM 872 C CA . HIS A 1 110 ? -7.880 -12.678 3.558 1.00 89.50 110 HIS A CA 1
ATOM 873 C C . HIS A 1 110 ? -8.864 -12.126 2.504 1.00 89.50 110 HIS A C 1
ATOM 875 O O . HIS A 1 110 ? -8.533 -11.164 1.802 1.00 89.50 110 HIS A O 1
ATOM 881 N N . PRO A 1 111 ? -10.087 -12.682 2.388 1.00 91.56 111 PRO A N 1
ATOM 882 C CA . PRO A 1 111 ? -11.102 -12.166 1.476 1.00 91.56 111 PRO A CA 1
ATOM 883 C C . PRO A 1 111 ? -11.367 -10.667 1.643 1.00 91.56 111 PRO A C 1
ATOM 885 O O . PRO A 1 111 ? -11.533 -10.175 2.763 1.00 91.56 111 PRO A O 1
ATOM 888 N N . LEU A 1 112 ? -11.455 -9.966 0.513 1.00 92.75 112 LEU A N 1
ATOM 889 C CA . LEU A 1 112 ? -11.827 -8.558 0.446 1.00 92.75 112 LEU A CA 1
ATOM 890 C C . LEU A 1 112 ? -13.338 -8.406 0.303 1.00 92.75 112 LEU A C 1
ATOM 892 O O . LEU A 1 112 ? -13.979 -9.136 -0.451 1.00 92.75 112 LEU A O 1
ATOM 896 N N . VAL A 1 113 ? -13.895 -7.426 1.011 1.00 90.56 113 VAL A N 1
ATOM 897 C CA . VAL A 1 113 ? -15.328 -7.117 0.990 1.00 90.56 113 VAL A CA 1
ATOM 898 C C . VAL A 1 113 ? -15.504 -5.662 0.553 1.00 90.56 113 VAL A C 1
ATOM 900 O O . VAL A 1 113 ? -14.998 -4.772 1.246 1.00 90.56 113 VAL A O 1
ATOM 903 N N . PRO A 1 114 ? -16.196 -5.396 -0.571 1.00 93.44 114 PRO A N 1
ATOM 904 C CA . PRO A 1 114 ? -16.498 -4.036 -0.999 1.00 93.44 114 PRO A CA 1
ATOM 905 C C . PRO A 1 114 ? -17.255 -3.231 0.063 1.00 93.44 114 PRO A C 1
ATOM 907 O O . PRO A 1 114 ? -18.041 -3.781 0.833 1.00 93.44 114 PRO A O 1
ATOM 910 N N . GLY A 1 115 ? -17.009 -1.922 0.108 1.00 89.06 115 GLY A N 1
ATOM 911 C CA . GLY A 1 115 ? -17.637 -1.002 1.063 1.00 89.06 115 GLY A CA 1
ATOM 912 C C . GLY A 1 115 ? -17.003 -0.981 2.458 1.00 89.06 115 GLY A C 1
ATOM 913 O O . GLY A 1 115 ? -17.423 -0.190 3.304 1.00 89.06 115 GLY A O 1
ATOM 914 N N . ARG A 1 116 ? -15.995 -1.822 2.724 1.00 90.94 116 ARG A N 1
ATOM 915 C CA . ARG A 1 116 ? -15.201 -1.758 3.958 1.00 90.94 116 ARG A CA 1
ATOM 916 C C . ARG A 1 116 ? -13.994 -0.834 3.805 1.00 90.94 116 ARG A C 1
ATOM 918 O O . ARG A 1 116 ? -13.413 -0.710 2.726 1.00 90.94 116 ARG A O 1
ATOM 925 N N . LYS A 1 117 ? -13.604 -0.222 4.929 1.00 94.56 117 LYS A N 1
ATOM 926 C CA . LYS A 1 117 ? -12.401 0.609 5.040 1.00 94.56 117 LYS A CA 1
ATOM 927 C C . LYS A 1 117 ? -11.178 -0.234 5.387 1.00 94.56 117 LYS A C 1
ATOM 929 O O . LYS A 1 117 ? -11.268 -1.146 6.204 1.00 94.56 117 LYS A O 1
ATOM 934 N N . PHE A 1 118 ? -10.042 0.123 4.803 1.00 96.62 118 PHE A N 1
ATOM 935 C CA . PHE A 1 118 ? -8.759 -0.557 4.969 1.00 96.62 118 PHE A CA 1
ATOM 936 C C . PHE A 1 118 ? -7.621 0.452 5.016 1.00 96.62 118 PHE A C 1
ATOM 938 O O . PHE A 1 118 ? -7.766 1.592 4.568 1.00 96.62 118 PHE A O 1
ATOM 945 N N .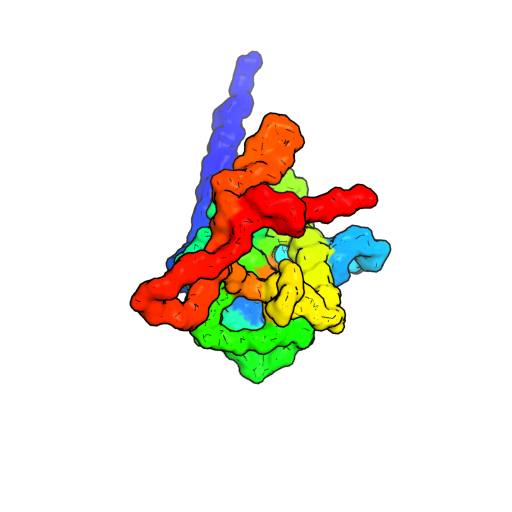 VAL A 1 119 ? -6.475 0.008 5.519 1.00 97.56 119 VAL A N 1
ATOM 946 C CA . VAL A 1 119 ? -5.230 0.768 5.464 1.00 97.56 119 VAL A CA 1
ATOM 947 C C . VAL A 1 119 ? -4.356 0.200 4.355 1.00 97.56 119 VAL A C 1
ATOM 949 O O . VAL A 1 119 ? -4.010 -0.981 4.370 1.00 97.56 119 VAL A O 1
ATOM 952 N N . LEU A 1 120 ? -3.987 1.051 3.399 1.00 98.06 120 LEU A N 1
ATOM 953 C CA . LEU A 1 120 ? -3.036 0.726 2.342 1.00 98.06 120 LEU A CA 1
ATOM 954 C C . LEU A 1 120 ? -1.695 1.393 2.658 1.00 98.06 120 LEU A C 1
ATOM 956 O O . LEU A 1 120 ? -1.578 2.618 2.618 1.00 98.06 120 LEU A O 1
ATOM 960 N N . LYS A 1 121 ? -0.677 0.586 2.957 1.00 97.38 121 LYS A N 1
ATOM 961 C CA . LYS A 1 121 ? 0.706 1.047 3.127 1.00 97.38 121 LYS A CA 1
ATOM 962 C C . LYS A 1 121 ? 1.444 0.916 1.804 1.00 97.38 121 LYS A C 1
ATOM 964 O O . LYS A 1 121 ? 1.563 -0.191 1.292 1.00 97.38 121 LYS A O 1
ATOM 969 N N . VAL A 1 122 ? 1.938 2.019 1.258 1.00 96.00 122 VAL A N 1
ATOM 970 C CA . VAL A 1 122 ? 2.572 2.107 -0.061 1.00 96.00 122 VAL A CA 1
ATOM 971 C C . VAL A 1 122 ? 4.062 2.409 0.083 1.00 96.00 122 VAL A C 1
ATOM 973 O O . VAL A 1 122 ? 4.459 3.441 0.618 1.00 96.00 122 VAL A O 1
ATOM 976 N N . TYR A 1 123 ? 4.884 1.531 -0.477 1.00 93.69 123 TYR A N 1
ATOM 977 C CA . TYR A 1 123 ? 6.342 1.589 -0.489 1.00 93.69 123 TYR A CA 1
ATOM 978 C C . TYR A 1 123 ? 6.787 2.020 -1.885 1.00 93.69 123 TYR A C 1
ATOM 980 O O . TYR A 1 123 ? 7.187 1.208 -2.721 1.00 93.69 123 TYR A O 1
ATOM 988 N N . ASN A 1 124 ? 6.635 3.313 -2.169 1.00 91.44 124 ASN A N 1
ATOM 989 C CA . ASN A 1 124 ? 7.075 3.907 -3.427 1.00 91.44 124 ASN A CA 1
ATOM 990 C C . ASN A 1 124 ? 8.523 4.410 -3.264 1.00 91.44 124 ASN A C 1
ATOM 992 O O . ASN A 1 124 ? 8.748 5.258 -2.396 1.00 91.44 124 ASN A O 1
ATOM 996 N N . PRO A 1 125 ? 9.486 3.950 -4.089 1.00 88.88 125 PRO A N 1
ATOM 997 C CA . PRO A 1 125 ? 10.888 4.379 -4.033 1.00 88.88 125 PRO A CA 1
ATOM 998 C C . PRO A 1 125 ? 11.084 5.896 -3.985 1.00 88.88 125 PRO A C 1
ATOM 1000 O O . PRO A 1 125 ? 11.985 6.388 -3.312 1.00 88.88 125 PRO A O 1
ATOM 1003 N N . THR A 1 126 ? 10.209 6.661 -4.636 1.00 87.44 126 THR A N 1
ATOM 1004 C CA . THR A 1 126 ? 10.302 8.125 -4.681 1.00 87.44 126 THR A CA 1
ATOM 1005 C C . THR A 1 126 ? 10.114 8.788 -3.330 1.00 87.44 126 THR A C 1
ATOM 1007 O O . THR A 1 126 ? 10.623 9.883 -3.123 1.00 87.44 126 THR A O 1
ATOM 1010 N N . PHE A 1 127 ? 9.455 8.126 -2.383 1.00 86.50 127 PHE A N 1
ATOM 1011 C CA . PHE A 1 127 ? 9.334 8.643 -1.027 1.00 86.50 127 PHE A CA 1
ATOM 1012 C C . PHE A 1 127 ? 10.569 8.336 -0.166 1.00 86.50 127 PHE A C 1
ATOM 1014 O O . PHE A 1 127 ? 10.685 8.913 0.901 1.00 86.50 127 PHE A O 1
ATOM 1021 N N . TYR A 1 128 ? 11.552 7.551 -0.632 1.00 82.81 128 TYR A N 1
ATOM 1022 C CA . TYR A 1 128 ? 12.767 7.166 0.115 1.00 82.81 128 TYR A CA 1
ATOM 1023 C C . TYR A 1 128 ? 14.025 7.971 -0.278 1.00 82.81 128 TYR A C 1
ATOM 1025 O O . TYR A 1 128 ? 15.132 7.437 -0.340 1.00 82.81 128 TYR A O 1
ATOM 1033 N N . LEU A 1 129 ? 13.887 9.280 -0.521 1.00 71.44 129 LEU A N 1
ATOM 1034 C CA . LEU A 1 129 ? 14.943 10.133 -1.107 1.00 71.44 129 LEU A CA 1
ATOM 1035 C C . LEU A 1 129 ? 16.265 10.235 -0.327 1.00 71.44 129 LEU A C 1
ATOM 1037 O O . LEU A 1 129 ? 17.261 10.702 -0.871 1.00 71.44 129 LEU A O 1
ATOM 1041 N N . SER A 1 130 ? 16.291 9.875 0.956 1.00 68.00 130 SER A N 1
ATOM 1042 C CA . SER A 1 130 ? 17.524 9.902 1.754 1.00 68.00 130 SER A CA 1
ATOM 1043 C C . SER A 1 130 ? 18.418 8.692 1.560 1.00 68.00 130 SER A C 1
ATOM 1045 O O . SER A 1 130 ? 19.551 8.687 2.042 1.00 68.00 130 SER A O 1
ATOM 1047 N N . ALA A 1 131 ? 17.901 7.646 0.924 1.00 66.38 131 ALA A N 1
ATOM 1048 C CA . ALA A 1 131 ? 18.656 6.439 0.675 1.00 66.38 131 ALA A CA 1
ATOM 1049 C C . ALA A 1 131 ? 19.536 6.616 -0.560 1.00 66.38 131 ALA A C 1
ATOM 1051 O O . ALA A 1 131 ? 19.120 7.192 -1.561 1.00 66.38 131 ALA A O 1
ATOM 1052 N N . ARG A 1 132 ? 20.744 6.046 -0.515 1.00 68.38 132 ARG A N 1
ATOM 1053 C CA . ARG A 1 132 ? 21.584 5.906 -1.714 1.00 68.38 132 ARG A CA 1
ATOM 1054 C C . ARG A 1 132 ? 20.917 5.024 -2.770 1.00 68.38 132 ARG A C 1
ATOM 1056 O O . ARG A 1 132 ? 21.170 5.204 -3.953 1.00 68.38 132 ARG A O 1
ATOM 1063 N N . THR A 1 133 ? 20.061 4.102 -2.331 1.00 81.81 133 THR A N 1
ATOM 1064 C CA . THR A 1 133 ? 19.307 3.181 -3.180 1.00 81.81 133 THR A CA 1
ATOM 1065 C C . THR A 1 133 ? 17.828 3.154 -2.758 1.00 81.81 133 THR A C 1
ATOM 1067 O O . THR A 1 133 ? 17.382 2.235 -2.068 1.00 81.81 133 THR A O 1
ATOM 1070 N N . PRO A 1 134 ? 17.033 4.178 -3.134 1.00 84.31 134 PRO A N 1
ATOM 1071 C CA . PRO A 1 134 ? 15.638 4.312 -2.700 1.00 84.31 134 PRO A CA 1
ATOM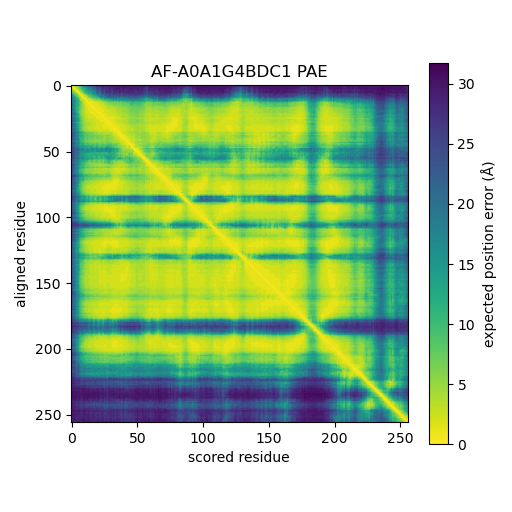 1072 C C . PRO A 1 134 ? 14.761 3.107 -3.051 1.00 84.31 134 PRO A C 1
ATOM 1074 O O . PRO A 1 134 ? 13.969 2.661 -2.221 1.00 84.31 134 PRO A O 1
ATOM 1077 N N . SER A 1 135 ? 14.940 2.531 -4.245 1.00 85.75 135 SER A N 1
ATOM 1078 C CA . SER A 1 135 ? 14.206 1.332 -4.673 1.00 85.75 135 SER A CA 1
ATOM 1079 C C . SER A 1 135 ? 14.506 0.124 -3.809 1.00 85.75 135 SER A C 1
ATOM 1081 O O . SER A 1 135 ? 13.603 -0.630 -3.453 1.00 85.75 135 SER A O 1
ATOM 1083 N N . GLU A 1 136 ? 15.768 -0.059 -3.439 1.00 85.69 136 GLU A N 1
ATOM 1084 C CA . GLU A 1 136 ? 16.168 -1.161 -2.576 1.00 85.69 136 GLU A CA 1
ATOM 1085 C C . GLU A 1 136 ? 15.581 -0.978 -1.190 1.00 85.69 136 GLU A C 1
ATOM 1087 O O . GLU A 1 136 ? 14.949 -1.898 -0.693 1.00 85.69 136 GLU A O 1
ATOM 1092 N N . LEU A 1 137 ? 15.699 0.212 -0.596 1.00 87.94 137 LEU A N 1
ATOM 1093 C CA . LEU A 1 137 ? 15.152 0.461 0.734 1.00 87.94 137 LEU A CA 1
ATOM 1094 C C . LEU A 1 137 ? 13.628 0.271 0.771 1.00 87.94 137 LEU A C 1
ATOM 1096 O O . LEU A 1 137 ? 13.119 -0.379 1.683 1.00 87.94 137 LEU A O 1
ATOM 1100 N N . ALA A 1 138 ? 12.906 0.762 -0.239 1.00 89.62 138 ALA A N 1
ATOM 1101 C CA . ALA A 1 138 ? 11.466 0.543 -0.361 1.00 89.62 138 ALA A CA 1
ATOM 1102 C C . ALA A 1 138 ? 11.123 -0.956 -0.442 1.00 89.62 138 ALA A C 1
ATOM 1104 O O . ALA A 1 138 ? 10.231 -1.429 0.265 1.00 89.62 138 ALA A O 1
ATOM 1105 N N . ASN A 1 139 ? 11.859 -1.719 -1.256 1.00 88.94 139 ASN A N 1
ATOM 1106 C CA . ASN A 1 139 ? 11.668 -3.164 -1.401 1.00 88.94 139 ASN A CA 1
ATOM 1107 C C . ASN A 1 139 ? 12.054 -3.946 -0.135 1.00 88.94 139 ASN A C 1
ATOM 1109 O O . ASN A 1 139 ? 11.368 -4.901 0.228 1.00 88.94 139 ASN A O 1
ATOM 1113 N N . GLN A 1 140 ? 13.113 -3.546 0.567 1.00 89.56 140 GLN A N 1
ATOM 1114 C CA . GLN A 1 140 ? 13.531 -4.151 1.833 1.00 89.56 140 GLN A CA 1
ATOM 1115 C C . GLN A 1 140 ? 12.482 -3.926 2.924 1.00 89.56 140 GLN A C 1
ATOM 1117 O O . GLN A 1 140 ? 12.093 -4.870 3.610 1.00 89.56 140 GLN A O 1
ATOM 1122 N N . SER A 1 141 ? 11.984 -2.694 3.061 1.00 91.62 141 SER A N 1
ATOM 1123 C CA . SER A 1 141 ? 10.928 -2.365 4.021 1.00 91.62 141 SER A CA 1
ATOM 1124 C C . SER A 1 141 ? 9.634 -3.116 3.715 1.00 91.62 141 SER A C 1
ATOM 1126 O O . SER A 1 141 ? 9.048 -3.711 4.618 1.00 91.62 141 SER A O 1
ATOM 1128 N N . LEU A 1 142 ? 9.227 -3.160 2.442 1.00 93.19 142 LEU A N 1
ATOM 1129 C CA . LEU A 1 142 ? 8.047 -3.910 2.024 1.00 93.19 142 LEU A CA 1
ATOM 1130 C C . LEU A 1 142 ? 8.200 -5.409 2.272 1.00 93.19 142 LEU A C 1
ATOM 1132 O O . LEU A 1 142 ? 7.303 -6.005 2.854 1.00 93.19 142 LEU A O 1
ATOM 1136 N N . SER A 1 143 ? 9.303 -6.021 1.832 1.00 92.69 143 SER A N 1
ATOM 1137 C CA . SER A 1 143 ? 9.493 -7.474 1.946 1.00 92.69 143 SER A CA 1
ATOM 1138 C C . SER A 1 143 ? 9.500 -7.913 3.405 1.00 92.69 143 SER A C 1
ATOM 1140 O O . SER A 1 143 ? 8.818 -8.874 3.743 1.00 92.69 143 SER A O 1
ATOM 1142 N N . ARG A 1 144 ? 10.187 -7.184 4.292 1.00 93.88 144 ARG A N 1
ATOM 1143 C CA . ARG A 1 144 ? 10.182 -7.467 5.736 1.00 93.88 144 ARG A CA 1
ATOM 1144 C C . ARG A 1 144 ? 8.786 -7.400 6.323 1.00 93.88 144 ARG A C 1
ATOM 1146 O O . ARG A 1 144 ? 8.372 -8.317 7.024 1.00 93.88 144 ARG A O 1
ATOM 1153 N N . GLU A 1 145 ? 8.078 -6.309 6.060 1.00 96.12 145 GLU A N 1
ATOM 1154 C CA . GLU A 1 145 ? 6.787 -6.084 6.693 1.00 96.12 145 GLU A CA 1
ATOM 1155 C C . GLU A 1 145 ? 5.699 -7.003 6.124 1.00 96.12 145 GLU A C 1
ATOM 1157 O O . GLU A 1 145 ? 4.949 -7.606 6.888 1.00 96.12 145 GLU A O 1
ATOM 1162 N N . ALA A 1 146 ? 5.644 -7.179 4.803 1.00 95.44 146 ALA A N 1
ATOM 1163 C CA . ALA A 1 146 ? 4.674 -8.057 4.157 1.00 95.44 146 ALA A CA 1
ATOM 1164 C C . ALA A 1 146 ? 4.851 -9.514 4.597 1.00 95.44 146 ALA A C 1
ATOM 1166 O O . ALA A 1 146 ? 3.864 -10.151 4.954 1.00 95.44 146 ALA A O 1
ATOM 1167 N N . ASN A 1 147 ? 6.092 -10.013 4.651 1.00 95.12 147 ASN A N 1
ATOM 1168 C CA . ASN A 1 147 ? 6.356 -11.372 5.119 1.00 95.12 147 ASN A CA 1
ATOM 1169 C C . ASN A 1 147 ? 6.071 -11.547 6.618 1.00 95.12 147 ASN A C 1
ATOM 1171 O O . ASN A 1 147 ? 5.628 -12.616 7.026 1.00 95.12 147 ASN A O 1
ATOM 1175 N N . ALA A 1 148 ? 6.288 -10.519 7.447 1.00 96.00 148 ALA A N 1
ATOM 1176 C CA . ALA A 1 148 ? 5.907 -10.581 8.858 1.00 96.00 148 ALA A CA 1
ATOM 1177 C C . ALA A 1 148 ? 4.384 -10.731 9.016 1.00 96.00 148 ALA A C 1
ATOM 1179 O O . ALA A 1 148 ? 3.925 -11.596 9.762 1.00 96.00 148 ALA A O 1
ATOM 1180 N N . TYR A 1 149 ? 3.595 -9.942 8.279 1.00 96.81 149 TYR A N 1
ATOM 1181 C CA . TYR A 1 149 ? 2.138 -10.095 8.270 1.00 96.81 149 TYR A CA 1
ATOM 1182 C C . TYR A 1 149 ? 1.692 -11.446 7.719 1.00 96.81 149 TYR A C 1
ATOM 1184 O O . TYR A 1 149 ? 0.820 -12.074 8.313 1.00 96.81 149 TYR A O 1
ATOM 1192 N N . GLU A 1 150 ? 2.286 -11.904 6.618 1.00 95.44 150 GLU A N 1
ATOM 1193 C CA . GLU A 1 150 ? 1.973 -13.204 6.024 1.00 95.44 150 GLU A CA 1
ATOM 1194 C C . GLU A 1 150 ? 2.275 -14.353 6.996 1.00 95.44 150 GLU A C 1
ATOM 1196 O O . GLU A 1 150 ? 1.452 -15.253 7.160 1.00 95.44 150 GLU A O 1
ATOM 1201 N N . TYR A 1 151 ? 3.396 -14.289 7.721 1.00 94.94 151 TYR A N 1
ATOM 1202 C CA . TYR A 1 151 ? 3.713 -15.238 8.786 1.00 94.94 151 TYR A CA 1
ATOM 1203 C C . TYR A 1 151 ? 2.619 -15.264 9.860 1.00 94.94 151 TYR A C 1
ATOM 1205 O O . TYR A 1 151 ? 2.059 -16.327 10.127 1.00 94.94 151 TYR A O 1
ATOM 1213 N N . PHE A 1 152 ? 2.262 -14.111 10.440 1.00 96.19 152 PHE A N 1
ATOM 1214 C CA . PHE A 1 152 ? 1.214 -14.054 11.466 1.00 96.19 152 PHE A CA 1
ATOM 1215 C C . PHE A 1 152 ? -0.149 -14.499 10.931 1.00 96.19 152 PHE A C 1
ATOM 1217 O O . PHE A 1 152 ? -0.894 -15.162 11.650 1.00 96.19 152 PHE A O 1
ATOM 1224 N N . TYR A 1 153 ? -0.470 -14.182 9.676 1.00 95.50 153 TYR A N 1
ATOM 1225 C CA . TYR A 1 153 ? -1.704 -14.617 9.026 1.00 95.50 153 TYR A CA 1
ATOM 1226 C C . TYR A 1 153 ? -1.765 -16.141 8.928 1.00 95.50 153 TYR A C 1
ATOM 1228 O O . TYR A 1 153 ? -2.757 -16.748 9.328 1.00 95.50 153 TYR A O 1
ATOM 1236 N N . ASN A 1 154 ? -0.675 -16.766 8.480 1.00 94.50 154 ASN A N 1
ATOM 1237 C CA . ASN A 1 154 ? -0.567 -18.219 8.365 1.00 94.50 154 ASN A CA 1
ATOM 1238 C C . ASN A 1 154 ? -0.613 -18.927 9.730 1.00 94.50 154 ASN A C 1
ATOM 1240 O O . ASN A 1 154 ? -1.039 -20.076 9.803 1.00 94.50 154 ASN A O 1
ATOM 1244 N N . GLN A 1 155 ? -0.216 -18.249 10.812 1.00 95.69 155 GLN A N 1
ATOM 1245 C CA . GLN A 1 155 ? -0.387 -18.734 12.189 1.00 95.69 155 GLN A CA 1
ATOM 1246 C C . GLN A 1 155 ? -1.786 -18.448 12.772 1.00 95.69 155 GLN A C 1
ATOM 1248 O O . GLN A 1 155 ? -2.047 -18.795 13.922 1.00 95.69 155 GLN A O 1
ATOM 1253 N N . GLY A 1 156 ? -2.684 -17.799 12.023 1.00 94.50 156 GLY A N 1
ATOM 1254 C CA . GLY A 1 156 ? -4.007 -17.405 12.513 1.00 94.50 156 GLY A CA 1
ATOM 1255 C C . GLY A 1 156 ? -3.959 -16.331 13.604 1.00 94.50 156 GLY A C 1
ATOM 1256 O O . GLY A 1 156 ? -4.829 -16.306 14.462 1.00 94.50 156 GLY A O 1
ATOM 1257 N N . MET A 1 157 ? -2.935 -15.470 13.599 1.00 96.38 157 MET A N 1
ATOM 1258 C CA . MET A 1 157 ? -2.674 -14.450 14.627 1.00 96.38 157 MET A CA 1
ATOM 1259 C C . MET A 1 157 ? -2.940 -13.014 14.152 1.00 96.38 157 MET A C 1
ATOM 1261 O O . ME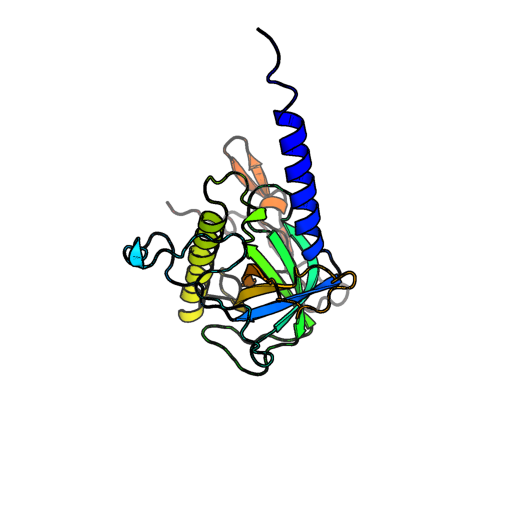T A 1 157 ? -2.447 -12.063 14.756 1.00 96.38 157 MET A O 1
ATOM 1265 N N . THR A 1 158 ? -3.692 -12.838 13.066 1.00 96.31 158 THR A N 1
ATOM 1266 C CA . THR A 1 158 ? -4.079 -11.521 12.535 1.00 96.31 158 THR A CA 1
ATOM 1267 C C . THR A 1 158 ? -5.579 -11.308 12.651 1.00 96.31 158 THR A C 1
ATOM 1269 O O . THR A 1 158 ? -6.331 -12.270 12.526 1.00 96.31 158 THR A O 1
ATOM 1272 N N . GLY A 1 159 ? -6.011 -10.055 12.775 1.00 93.69 159 GLY A N 1
ATOM 1273 C CA . GLY A 1 159 ? -7.422 -9.702 12.912 1.00 93.69 159 GLY A CA 1
ATOM 1274 C C . GLY A 1 159 ? -7.938 -9.962 14.320 1.00 93.69 159 GLY A C 1
ATOM 1275 O O . GLY A 1 159 ? -7.212 -10.452 15.182 1.00 93.69 159 GLY A O 1
ATOM 1276 N N . HIS A 1 160 ? -9.196 -9.616 14.583 1.00 87.00 160 HIS A N 1
ATOM 1277 C CA . HIS A 1 160 ? -9.787 -9.810 15.907 1.00 87.00 160 HIS A CA 1
ATOM 1278 C C . HIS A 1 160 ? -9.705 -11.284 16.366 1.00 87.00 160 HIS A C 1
ATOM 1280 O O . HIS A 1 160 ? -10.080 -12.164 15.589 1.00 87.00 160 HIS A O 1
ATOM 1286 N N . PRO A 1 161 ? -9.297 -11.575 17.621 1.00 91.50 161 PRO A N 1
ATOM 1287 C CA . PRO A 1 161 ? -8.997 -10.660 18.736 1.00 91.50 161 PRO A CA 1
ATOM 1288 C C . PRO A 1 161 ? -7.504 -10.311 18.906 1.00 91.50 161 PRO A C 1
ATOM 1290 O O . PRO A 1 161 ? -7.082 -9.883 19.980 1.00 91.50 161 PRO A O 1
ATOM 1293 N N . HIS A 1 162 ? -6.678 -10.543 17.892 1.00 91.56 162 HIS A N 1
ATOM 1294 C CA . HIS A 1 162 ? -5.228 -10.425 17.977 1.00 91.56 162 HIS A CA 1
ATOM 1295 C C . HIS A 1 162 ? -4.732 -8.978 17.861 1.00 91.56 162 HIS A C 1
ATOM 1297 O O . HIS A 1 162 ? -5.405 -8.096 17.333 1.00 91.56 162 HIS A O 1
ATOM 1303 N N . MET A 1 163 ? -3.508 -8.742 18.347 1.00 90.00 163 MET A N 1
ATOM 1304 C CA . MET A 1 163 ? -2.848 -7.435 18.246 1.00 90.00 163 MET A CA 1
ATOM 1305 C C . MET A 1 163 ? -2.394 -7.092 16.824 1.00 90.00 163 MET A C 1
ATOM 1307 O O . MET A 1 163 ? -2.231 -5.916 16.507 1.00 90.00 163 MET A O 1
ATOM 1311 N N . VAL A 1 164 ? -2.134 -8.098 15.984 1.00 94.56 164 VAL A N 1
ATOM 1312 C CA . VAL A 1 164 ? -1.698 -7.875 14.604 1.00 94.56 164 VAL A CA 1
ATOM 1313 C C . VAL A 1 164 ? -2.943 -7.610 13.748 1.00 94.56 164 VAL A C 1
ATOM 1315 O O . VAL A 1 164 ? -3.839 -8.455 13.732 1.00 94.56 164 VAL A O 1
ATOM 1318 N N . PRO A 1 165 ? -3.028 -6.475 13.028 1.00 96.06 165 PRO A N 1
ATOM 1319 C CA . PRO A 1 165 ? -4.151 -6.182 12.134 1.00 96.06 165 PRO A CA 1
ATOM 1320 C C . PRO A 1 165 ? -4.429 -7.318 11.143 1.00 96.06 165 PRO A C 1
ATOM 1322 O O . PRO A 1 165 ? -3.483 -7.962 10.679 1.00 96.06 165 PRO A O 1
ATOM 1325 N N . GLN A 1 166 ? -5.697 -7.545 10.767 1.00 96.88 166 GLN A N 1
ATOM 1326 C CA . GLN A 1 166 ? -6.023 -8.531 9.726 1.00 96.88 166 GLN A CA 1
ATOM 1327 C C . GLN A 1 166 ? -5.240 -8.219 8.445 1.00 96.88 166 GLN A C 1
ATOM 1329 O O . GLN A 1 166 ? -5.320 -7.114 7.905 1.00 96.88 166 GLN A O 1
ATOM 1334 N N . TYR A 1 167 ? -4.495 -9.207 7.952 1.00 96.88 167 TYR A N 1
ATOM 1335 C CA . TYR A 1 167 ? -3.727 -9.098 6.718 1.00 96.88 167 TYR A CA 1
ATOM 1336 C C . TYR A 1 167 ? -4.594 -9.442 5.505 1.00 96.88 167 TYR A C 1
ATOM 1338 O O . TYR A 1 167 ? -5.253 -10.482 5.493 1.00 96.88 167 TYR A O 1
ATOM 1346 N N . TYR A 1 168 ? -4.579 -8.582 4.483 1.00 95.94 168 TYR A N 1
ATOM 1347 C CA . TYR A 1 168 ? -5.325 -8.756 3.229 1.00 95.94 168 TYR A CA 1
ATOM 1348 C C . TYR A 1 168 ? -4.406 -8.881 2.006 1.00 95.94 168 TYR A C 1
ATOM 1350 O O . TYR A 1 168 ? -4.849 -8.704 0.870 1.00 95.94 168 TYR A O 1
ATOM 1358 N N . GLY A 1 169 ? -3.126 -9.180 2.225 1.00 95.19 169 GLY A N 1
ATOM 1359 C CA . GLY A 1 169 ? -2.181 -9.479 1.157 1.00 95.19 169 GLY A CA 1
ATOM 1360 C C . GLY A 1 169 ? -1.175 -8.379 0.839 1.00 95.19 169 GLY A C 1
ATOM 1361 O O . GLY A 1 169 ? -1.269 -7.230 1.295 1.00 95.19 169 GLY A O 1
ATOM 1362 N N . SER A 1 170 ? -0.202 -8.764 0.015 1.00 95.69 170 SER A N 1
ATOM 1363 C CA . SER A 1 170 ? 0.762 -7.867 -0.610 1.00 95.69 170 SER A CA 1
ATOM 1364 C C . SER A 1 170 ? 0.348 -7.606 -2.053 1.00 95.69 170 SER A C 1
ATOM 1366 O O . SER A 1 170 ? -0.146 -8.481 -2.768 1.00 95.69 170 SER A O 1
ATOM 1368 N N . TRP A 1 171 ? 0.519 -6.358 -2.467 1.00 96.12 171 TRP A N 1
ATOM 1369 C CA . TRP A 1 171 ? -0.017 -5.844 -3.713 1.00 96.12 171 TRP A CA 1
ATOM 1370 C C . TRP A 1 171 ? 1.039 -5.032 -4.460 1.00 96.12 171 TRP A C 1
ATOM 1372 O O . TRP A 1 171 ? 1.980 -4.483 -3.882 1.00 96.12 171 TRP A O 1
ATOM 1382 N N . ALA A 1 172 ? 0.863 -4.933 -5.767 1.00 95.31 172 ALA A N 1
ATOM 1383 C CA . ALA A 1 172 ? 1.519 -3.980 -6.635 1.00 95.31 172 ALA A CA 1
ATOM 1384 C C . ALA A 1 172 ? 0.488 -2.970 -7.139 1.00 95.31 172 ALA A C 1
ATOM 1386 O O . ALA A 1 172 ? -0.594 -3.326 -7.603 1.00 95.31 172 ALA A O 1
ATOM 1387 N N . LEU A 1 173 ? 0.848 -1.698 -7.067 1.00 95.88 173 LEU A N 1
ATOM 1388 C CA . LEU A 1 173 ? 0.167 -0.610 -7.748 1.00 95.88 173 LEU A CA 1
ATOM 1389 C C . LEU A 1 173 ? 0.856 -0.393 -9.087 1.00 95.88 173 LEU A C 1
ATOM 1391 O O . LEU A 1 173 ? 2.077 -0.250 -9.100 1.00 95.88 173 LEU A O 1
ATOM 1395 N N . LYS A 1 174 ? 0.098 -0.330 -10.185 1.00 92.44 174 LYS A N 1
ATOM 1396 C CA . LYS A 1 174 ? 0.614 -0.011 -11.525 1.00 92.44 174 LYS A CA 1
ATOM 1397 C C . LYS A 1 174 ? 0.010 1.300 -12.029 1.00 92.44 174 LYS A C 1
ATOM 1399 O O . LYS A 1 174 ? -1.203 1.490 -11.987 1.00 92.44 174 LYS A O 1
ATOM 1404 N N . PHE A 1 175 ? 0.855 2.204 -12.513 1.00 91.94 175 PHE A N 1
ATOM 1405 C CA . PHE A 1 175 ? 0.472 3.503 -13.064 1.00 91.94 175 PHE A CA 1
ATOM 1406 C C . PHE A 1 175 ? 0.948 3.610 -14.509 1.00 91.94 175 PHE A C 1
ATOM 1408 O O . PHE A 1 175 ? 2.142 3.456 -14.773 1.00 91.94 175 PHE A O 1
ATOM 1415 N N . ASP A 1 176 ? 0.037 3.905 -15.437 1.00 89.44 176 ASP A N 1
ATOM 1416 C CA . ASP A 1 176 ? 0.415 4.236 -16.813 1.00 89.44 176 ASP A CA 1
ATOM 1417 C C . ASP A 1 176 ? 1.047 5.638 -16.822 1.00 89.44 176 ASP A C 1
ATOM 1419 O O . ASP A 1 176 ? 0.414 6.632 -16.455 1.00 89.44 176 ASP A O 1
ATOM 1423 N N . VAL A 1 177 ? 2.322 5.708 -17.195 1.00 87.00 177 VAL A N 1
ATOM 1424 C CA . VAL A 1 177 ? 3.108 6.949 -17.308 1.00 87.00 177 VAL A CA 1
ATOM 1425 C C . VAL A 1 177 ? 3.483 7.253 -18.757 1.00 87.00 177 VAL A C 1
ATOM 1427 O O . VAL A 1 177 ? 4.397 8.030 -19.026 1.00 87.00 177 VAL A O 1
ATOM 1430 N N . SER A 1 178 ? 2.795 6.633 -19.711 1.00 84.56 178 SER A N 1
ATOM 1431 C CA . SER A 1 178 ? 3.028 6.864 -21.131 1.00 84.56 178 SER A CA 1
ATOM 1432 C C . SER A 1 178 ? 2.627 8.283 -21.530 1.00 84.56 178 SER A C 1
ATOM 1434 O O . SER A 1 178 ? 1.501 8.713 -21.268 1.00 84.56 178 SER A O 1
ATOM 1436 N N . GLU A 1 179 ? 3.504 8.988 -22.245 1.00 75.25 179 GLU A N 1
ATOM 1437 C CA . GLU A 1 179 ? 3.192 10.323 -22.753 1.00 75.25 179 GLU A CA 1
ATOM 1438 C C . GLU A 1 179 ? 1.989 10.295 -23.715 1.00 75.25 179 GLU A C 1
ATOM 1440 O O . GLU A 1 179 ? 1.841 9.361 -24.518 1.00 75.25 179 GLU A O 1
ATOM 1445 N N . PRO A 1 180 ? 1.105 11.308 -23.665 1.00 62.19 180 PRO A N 1
ATOM 1446 C CA . PRO A 1 180 ? 0.080 11.476 -24.679 1.00 62.19 180 PRO A CA 1
ATOM 1447 C C . PRO A 1 180 ? 0.769 11.798 -26.009 1.00 62.19 180 PRO A C 1
ATOM 1449 O O . PRO A 1 180 ? 1.389 12.847 -26.175 1.00 62.19 180 PRO A O 1
ATOM 1452 N N . SER A 1 181 ? 0.669 10.880 -26.966 1.00 59.12 181 SER A N 1
ATOM 1453 C CA . SER A 1 181 ? 1.267 11.008 -28.291 1.00 59.12 181 SER A CA 1
ATOM 1454 C C . SER A 1 181 ? 0.688 12.220 -29.025 1.00 59.12 181 SER A C 1
ATOM 1456 O O . SER A 1 181 ? -0.406 12.157 -29.588 1.00 59.12 181 SER A O 1
ATOM 1458 N N . ARG A 1 182 ? 1.430 13.332 -29.054 1.00 55.28 182 ARG A N 1
ATOM 1459 C CA . ARG A 1 182 ? 1.150 14.462 -29.948 1.00 55.28 182 ARG A CA 1
ATOM 1460 C C . ARG A 1 182 ? 1.545 14.071 -31.375 1.00 55.28 182 ARG A C 1
ATOM 1462 O O . ARG A 1 182 ? 2.660 14.319 -31.810 1.00 55.28 182 ARG A O 1
ATOM 1469 N N . GLY A 1 183 ? 0.633 13.414 -32.089 1.00 57.44 183 GLY A N 1
ATOM 1470 C CA . GLY A 1 183 ? 0.691 13.275 -33.551 1.00 57.44 183 GLY A CA 1
ATOM 1471 C C . GLY A 1 183 ? 1.666 12.244 -34.138 1.00 57.44 183 GLY A C 1
ATOM 1472 O O . GLY A 1 183 ? 1.811 12.210 -35.357 1.00 57.44 183 GLY A O 1
ATOM 1473 N N . SER A 1 184 ? 2.311 11.388 -33.338 1.00 57.41 184 SER A N 1
ATOM 1474 C CA . SER A 1 184 ? 3.183 10.336 -33.885 1.00 57.41 184 SER A CA 1
ATOM 1475 C C . SER A 1 184 ? 2.397 9.079 -34.289 1.00 57.41 184 SER A C 1
ATOM 1477 O O . SER A 1 184 ? 1.544 8.615 -33.536 1.00 57.41 184 SER A O 1
ATOM 1479 N N . ARG A 1 185 ? 2.702 8.515 -35.470 1.00 58.59 185 ARG A N 1
ATOM 1480 C CA . ARG A 1 185 ? 2.117 7.267 -36.018 1.00 58.59 185 ARG A CA 1
ATOM 1481 C C . ARG A 1 185 ? 2.751 5.983 -35.458 1.00 58.59 185 ARG A C 1
ATOM 1483 O O . ARG A 1 185 ? 2.358 4.891 -35.858 1.00 58.59 185 ARG A O 1
ATOM 1490 N N . SER A 1 186 ? 3.739 6.093 -34.572 1.00 57.47 186 SER A N 1
ATOM 1491 C CA . SER A 1 186 ? 4.357 4.936 -33.918 1.00 57.47 186 SER A CA 1
ATOM 1492 C C . SER A 1 186 ? 3.395 4.314 -32.895 1.00 57.47 186 SER A C 1
ATOM 1494 O O . SER A 1 186 ? 2.703 5.061 -32.198 1.00 57.47 186 SER A O 1
ATOM 1496 N N . PRO A 1 187 ? 3.353 2.976 -32.746 1.00 58.91 187 PRO A N 1
ATOM 1497 C CA . PRO A 1 187 ? 2.576 2.346 -31.685 1.00 58.91 187 PRO A CA 1
ATOM 1498 C C . PRO A 1 187 ? 3.033 2.868 -30.316 1.00 58.91 187 PRO A C 1
ATOM 1500 O O . PRO A 1 187 ? 4.228 2.940 -30.028 1.00 58.91 187 PRO A O 1
ATOM 1503 N N . LYS A 1 188 ? 2.069 3.273 -29.482 1.00 65.75 188 LYS A N 1
ATOM 1504 C CA . LYS A 1 188 ? 2.309 3.804 -28.137 1.00 65.75 188 LYS A CA 1
ATOM 1505 C C . LYS A 1 188 ? 2.883 2.692 -27.254 1.00 65.75 188 LYS A C 1
ATOM 1507 O O . LYS A 1 188 ? 2.138 1.825 -26.801 1.00 65.75 188 LYS A O 1
ATOM 1512 N N . THR A 1 189 ? 4.188 2.709 -26.992 1.00 71.69 189 THR A N 1
ATOM 1513 C CA . THR A 1 189 ? 4.790 1.793 -26.015 1.00 71.69 189 THR A CA 1
ATOM 1514 C C . THR A 1 189 ? 4.300 2.179 -24.623 1.00 71.69 189 THR A C 1
ATOM 1516 O O . THR A 1 189 ? 4.610 3.273 -24.145 1.00 71.69 189 THR A O 1
ATOM 1519 N N . ARG A 1 190 ? 3.515 1.302 -23.981 1.00 79.62 190 ARG A N 1
ATOM 1520 C CA . ARG A 1 190 ? 3.065 1.526 -22.603 1.00 79.62 190 ARG A CA 1
ATOM 1521 C C . ARG A 1 190 ? 4.275 1.568 -21.674 1.00 79.62 190 ARG A C 1
ATOM 1523 O O . ARG A 1 190 ? 5.089 0.648 -21.680 1.00 79.62 190 ARG A O 1
ATOM 1530 N N . ARG A 1 191 ? 4.386 2.629 -20.882 1.00 86.56 191 ARG A N 1
ATOM 1531 C CA . ARG A 1 191 ? 5.362 2.751 -19.799 1.00 86.56 191 ARG A CA 1
ATOM 1532 C C . ARG A 1 191 ? 4.630 2.665 -18.475 1.00 86.56 191 ARG A C 1
ATOM 1534 O O . ARG A 1 191 ? 3.662 3.389 -18.254 1.00 86.56 191 ARG A O 1
ATOM 1541 N N . TRP A 1 192 ? 5.118 1.794 -17.606 1.00 88.88 192 TRP A N 1
ATOM 1542 C CA . TRP A 1 192 ? 4.538 1.561 -16.294 1.00 88.88 192 TRP A CA 1
ATOM 1543 C C . TRP A 1 192 ? 5.464 2.076 -15.206 1.00 88.88 192 TRP A C 1
ATOM 1545 O O . TRP A 1 192 ? 6.680 1.909 -15.278 1.00 88.88 192 TRP A O 1
ATOM 1555 N N . ARG A 1 193 ? 4.862 2.672 -14.182 1.00 90.44 193 ARG A N 1
ATOM 1556 C CA . ARG A 1 193 ? 5.494 2.903 -12.888 1.00 90.44 193 ARG A CA 1
ATOM 1557 C C . ARG A 1 193 ? 4.785 2.052 -11.853 1.00 90.44 193 ARG A C 1
ATOM 1559 O O . ARG A 1 193 ? 3.556 2.052 -11.817 1.00 90.44 193 ARG A O 1
ATOM 1566 N N . CYS A 1 194 ? 5.544 1.360 -11.017 1.00 92.94 194 CYS A N 1
ATOM 1567 C CA . CYS A 1 194 ? 4.994 0.464 -10.015 1.00 92.94 194 CYS A CA 1
ATOM 1568 C C . CYS A 1 194 ? 5.394 0.880 -8.599 1.00 92.94 194 CYS A C 1
ATOM 1570 O O . CYS A 1 194 ? 6.489 1.389 -8.376 1.00 92.94 194 CYS A O 1
ATOM 1572 N N . ALA A 1 195 ? 4.511 0.641 -7.634 1.00 94.19 195 ALA A N 1
ATOM 1573 C CA . ALA A 1 195 ? 4.803 0.807 -6.213 1.00 94.19 195 ALA A CA 1
ATOM 1574 C C . ALA A 1 195 ? 4.256 -0.387 -5.438 1.00 94.19 195 ALA A C 1
ATOM 1576 O O . ALA A 1 195 ? 3.142 -0.842 -5.694 1.00 94.19 195 ALA A O 1
ATOM 1577 N N . GLY A 1 196 ? 5.045 -0.928 -4.518 1.00 95.44 196 GLY A N 1
ATOM 1578 C CA . GLY A 1 196 ? 4.605 -2.065 -3.729 1.00 95.44 196 GLY A CA 1
ATOM 1579 C C . GLY A 1 196 ? 3.710 -1.599 -2.589 1.00 95.44 196 GLY A C 1
ATOM 1580 O O . GLY A 1 196 ? 3.864 -0.483 -2.093 1.00 95.44 196 GLY A O 1
ATOM 1581 N N . ALA A 1 197 ? 2.768 -2.435 -2.175 1.00 96.94 197 ALA A N 1
ATOM 1582 C CA . ALA A 1 197 ? 1.846 -2.099 -1.110 1.00 96.94 197 ALA A CA 1
ATOM 1583 C C . ALA A 1 197 ? 1.469 -3.298 -0.235 1.00 96.94 197 ALA A C 1
ATOM 1585 O O . ALA A 1 197 ? 1.608 -4.461 -0.620 1.00 96.94 197 ALA A O 1
ATOM 1586 N N . ILE A 1 198 ? 0.978 -2.985 0.958 1.00 97.56 198 ILE A N 1
ATOM 1587 C CA . ILE A 1 198 ? 0.430 -3.928 1.931 1.00 97.56 198 ILE A CA 1
ATOM 1588 C C . ILE A 1 198 ? -0.960 -3.423 2.296 1.00 97.56 198 ILE A C 1
ATOM 1590 O O . ILE A 1 198 ? -1.122 -2.242 2.619 1.00 97.56 198 ILE A O 1
ATOM 1594 N N . LEU A 1 199 ? -1.955 -4.303 2.227 1.00 97.50 199 LEU A N 1
ATOM 1595 C CA . LEU A 1 199 ? -3.324 -3.987 2.615 1.00 97.50 199 LEU A CA 1
ATOM 1596 C C . LEU A 1 199 ? -3.638 -4.669 3.947 1.00 97.50 199 LEU A C 1
ATOM 1598 O O . LEU A 1 199 ? -3.524 -5.891 4.070 1.00 97.50 199 LEU A O 1
ATOM 1602 N N . ILE A 1 200 ? -4.026 -3.876 4.941 1.00 97.69 200 ILE A N 1
ATOM 1603 C CA . ILE A 1 200 ? -4.341 -4.349 6.292 1.00 97.69 200 ILE A CA 1
ATOM 1604 C C . ILE A 1 200 ? -5.662 -3.761 6.790 1.00 97.69 200 ILE A C 1
ATOM 1606 O O . ILE A 1 200 ? -6.216 -2.814 6.222 1.00 97.69 200 ILE A O 1
ATOM 1610 N N . GLU A 1 201 ? -6.175 -4.346 7.864 1.00 96.31 201 GLU A N 1
ATOM 1611 C CA . GLU A 1 201 ? -7.345 -3.859 8.584 1.00 96.31 201 GLU A CA 1
ATOM 1612 C C . GLU A 1 201 ? -7.220 -2.386 8.974 1.00 96.31 201 GLU A C 1
ATOM 1614 O O . GLU A 1 201 ? -6.188 -1.935 9.472 1.00 96.31 201 GLU A O 1
ATOM 1619 N N . HIS A 1 202 ? -8.307 -1.638 8.790 1.00 95.25 202 HIS A N 1
ATOM 1620 C CA . HIS A 1 202 ? -8.446 -0.333 9.412 1.00 95.25 202 HIS A CA 1
ATOM 1621 C C . HIS A 1 202 ? -9.001 -0.486 10.826 1.00 95.25 202 HIS A C 1
ATOM 1623 O O . HIS A 1 202 ? -10.168 -0.832 11.010 1.00 95.25 202 HIS A O 1
ATOM 1629 N N . ILE A 1 203 ? -8.169 -0.168 11.814 1.00 90.56 203 ILE A N 1
ATOM 1630 C CA . ILE A 1 203 ? -8.566 -0.127 13.218 1.00 90.56 203 ILE A CA 1
ATOM 1631 C C . ILE A 1 203 ? -9.15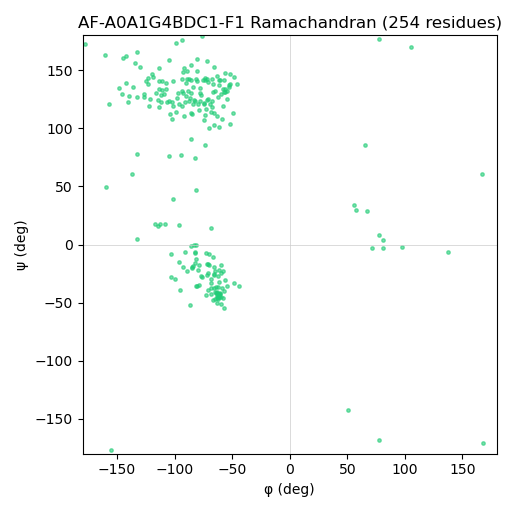4 1.252 13.507 1.00 90.56 203 ILE A C 1
ATOM 1633 O O . ILE A 1 203 ? -8.453 2.263 13.465 1.00 90.56 203 ILE A O 1
ATOM 1637 N N . GLN A 1 204 ? -10.451 1.295 13.802 1.00 86.44 204 GLN A N 1
ATOM 1638 C CA . GLN A 1 204 ? -11.108 2.522 14.235 1.00 86.44 204 GLN A CA 1
ATOM 1639 C C . GLN A 1 204 ? -10.798 2.778 15.712 1.00 86.44 204 GLN A C 1
ATOM 1641 O O . GLN A 1 204 ? -11.205 2.009 16.579 1.00 86.44 204 GLN A O 1
ATOM 1646 N N . GLY A 1 205 ? -10.101 3.874 15.998 1.00 82.88 205 GLY A N 1
ATOM 1647 C CA . GLY A 1 205 ? -9.744 4.263 17.358 1.00 82.88 205 GLY A CA 1
ATOM 1648 C C . GLY A 1 205 ? -8.709 5.382 17.385 1.00 82.88 205 GLY A C 1
ATOM 1649 O O . GLY A 1 205 ? -8.390 5.974 16.352 1.00 82.88 205 GLY A O 1
ATOM 1650 N N . LEU A 1 206 ? -8.194 5.663 18.579 1.00 76.25 206 LEU A N 1
ATOM 1651 C CA . LEU A 1 206 ? -7.093 6.597 18.794 1.00 76.25 206 LEU A CA 1
ATOM 1652 C C . LEU A 1 206 ? -5.765 5.830 18.814 1.00 76.25 206 LEU A C 1
ATOM 1654 O O . LEU A 1 206 ? -5.692 4.716 19.335 1.00 76.25 206 LEU A O 1
ATOM 1658 N N . SER A 1 207 ? -4.706 6.420 18.255 1.00 79.69 207 SER A N 1
ATOM 1659 C CA . SER A 1 207 ? -3.360 5.860 18.401 1.00 79.69 207 SER A CA 1
ATOM 1660 C C . SER A 1 207 ? -2.845 6.061 19.828 1.00 79.69 207 SER A C 1
ATOM 1662 O O . SER A 1 207 ? -3.278 6.974 20.536 1.00 79.69 207 SER A O 1
ATOM 1664 N N . LEU A 1 208 ? -1.878 5.242 20.251 1.00 81.06 208 LEU A N 1
ATOM 1665 C CA . LEU A 1 208 ? -1.236 5.409 21.560 1.00 81.06 208 LEU A CA 1
ATOM 1666 C C . LEU A 1 208 ? -0.588 6.791 21.692 1.00 81.06 208 LEU A C 1
ATOM 1668 O O . LEU A 1 208 ? -0.688 7.411 22.743 1.00 81.06 208 LEU A O 1
ATOM 1672 N N . GLU A 1 209 ? 0.002 7.304 20.615 1.00 78.88 209 GLU A N 1
ATOM 1673 C CA . GLU A 1 209 ? 0.591 8.643 20.552 1.00 78.88 209 GLU A CA 1
ATOM 1674 C C . GLU A 1 209 ? -0.441 9.764 20.694 1.00 78.88 209 GLU A C 1
ATOM 1676 O O . GLU A 1 209 ? -0.082 10.865 21.095 1.00 78.88 209 GLU A O 1
ATOM 1681 N N . HIS A 1 210 ? -1.707 9.511 20.354 1.00 77.75 210 HIS A N 1
ATOM 1682 C CA . HIS A 1 210 ? -2.777 10.480 20.567 1.00 77.75 210 HIS A CA 1
ATOM 1683 C C . HIS A 1 210 ? -3.286 10.452 22.012 1.00 77.75 210 HIS A C 1
ATOM 1685 O O . HIS A 1 210 ? -3.633 11.489 22.564 1.00 77.75 210 HIS A O 1
ATOM 1691 N N . MET A 1 211 ? -3.318 9.268 22.628 1.00 75.31 211 MET A N 1
ATOM 1692 C CA . MET A 1 211 ? -3.817 9.078 23.996 1.00 75.31 211 MET A CA 1
ATOM 1693 C C . MET A 1 211 ? -2.758 9.370 25.071 1.00 75.31 211 MET A C 1
ATOM 1695 O O . MET A 1 211 ? -3.091 9.561 26.244 1.00 75.31 211 MET A O 1
ATOM 1699 N N . CYS A 1 212 ? -1.477 9.379 24.693 1.00 79.00 212 CYS A N 1
ATOM 1700 C CA . CYS A 1 212 ? -0.356 9.512 25.617 1.00 79.00 212 CYS A CA 1
ATOM 1701 C C . CYS A 1 212 ? 0.545 10.700 25.278 1.00 79.00 212 CYS A C 1
ATOM 1703 O O . CYS A 1 212 ? 0.883 10.938 24.121 1.00 79.00 212 CYS A O 1
ATOM 1705 N N . LYS A 1 213 ? 1.060 11.363 26.314 1.00 81.00 213 LYS A N 1
ATOM 1706 C CA . LYS A 1 213 ? 2.222 12.251 26.223 1.00 81.00 213 LYS A CA 1
ATOM 1707 C C . LYS A 1 213 ? 3.499 11.488 26.528 1.00 81.00 213 LYS A C 1
ATOM 1709 O O . LYS A 1 213 ? 3.506 10.570 27.344 1.00 81.00 213 LYS A O 1
ATOM 1714 N N . ARG A 1 214 ? 4.602 11.896 25.906 1.00 79.38 214 ARG A N 1
ATOM 1715 C CA . ARG A 1 214 ? 5.934 11.427 26.298 1.00 79.38 214 ARG A CA 1
ATOM 1716 C C . ARG A 1 214 ? 6.496 12.341 27.379 1.00 79.38 214 ARG A C 1
ATOM 1718 O O . ARG A 1 214 ? 6.420 13.558 27.233 1.00 79.38 214 ARG A O 1
ATOM 1725 N N . ASP A 1 215 ? 7.026 11.762 28.451 1.00 80.38 215 ASP A N 1
ATOM 1726 C CA . ASP A 1 215 ? 7.839 12.517 29.407 1.00 80.38 215 ASP A CA 1
ATOM 1727 C C . ASP A 1 215 ? 9.252 12.786 28.865 1.00 80.38 215 ASP A C 1
ATOM 1729 O O . ASP A 1 215 ? 9.607 12.377 27.756 1.00 80.38 215 ASP A O 1
ATOM 1733 N N . GLU A 1 216 ? 10.070 13.480 29.658 1.00 81.69 216 GLU A N 1
ATOM 1734 C CA . GLU A 1 216 ? 11.461 13.807 29.320 1.00 81.69 216 GLU A CA 1
ATOM 1735 C C . GLU A 1 216 ? 12.336 12.560 29.087 1.00 81.69 216 GLU A C 1
ATOM 1737 O O . GLU A 1 216 ? 13.314 12.625 28.345 1.00 81.69 216 GLU A O 1
ATOM 1742 N N . GLY A 1 217 ? 11.973 11.412 29.672 1.00 81.62 217 GLY A N 1
ATOM 1743 C CA . GLY A 1 217 ? 12.636 10.121 29.464 1.00 81.62 217 GLY A CA 1
ATOM 1744 C C . GLY A 1 217 ? 12.117 9.345 28.249 1.00 81.62 217 GLY A C 1
ATOM 1745 O O . GLY A 1 217 ? 12.603 8.250 27.964 1.00 81.62 217 GLY A O 1
ATOM 1746 N N . GLY A 1 218 ? 11.130 9.888 27.531 1.00 74.69 218 GLY A N 1
ATOM 1747 C CA . GLY A 1 218 ? 10.496 9.265 26.373 1.00 74.69 218 GLY A CA 1
ATOM 1748 C C . GLY A 1 218 ? 9.429 8.221 26.714 1.00 74.69 218 GLY A C 1
ATOM 1749 O O . GLY A 1 218 ? 8.888 7.605 25.785 1.00 74.69 218 GLY A O 1
ATOM 1750 N N . ALA A 1 219 ? 9.102 8.020 27.995 1.00 78.56 219 ALA A N 1
ATOM 1751 C CA . ALA A 1 219 ? 8.066 7.084 28.419 1.00 78.56 219 ALA A CA 1
ATOM 1752 C C . ALA A 1 219 ? 6.670 7.657 28.139 1.00 78.56 219 ALA A C 1
ATOM 1754 O O . ALA A 1 219 ? 6.433 8.856 28.280 1.00 78.56 219 ALA A O 1
ATOM 1755 N N . MET A 1 220 ? 5.747 6.794 27.703 1.00 74.69 220 MET A N 1
ATOM 1756 C CA . MET A 1 220 ? 4.373 7.189 27.387 1.00 74.69 220 MET A CA 1
ATOM 1757 C C . MET A 1 220 ? 3.518 7.207 28.654 1.00 74.69 220 MET A C 1
ATOM 1759 O O . MET A 1 220 ? 3.352 6.183 29.315 1.00 74.69 220 MET A O 1
ATOM 1763 N N . ASN A 1 221 ? 2.951 8.370 28.951 1.00 77.44 221 ASN A N 1
ATOM 1764 C CA . ASN A 1 221 ? 2.022 8.613 30.041 1.00 77.44 221 ASN A CA 1
ATOM 1765 C C . ASN A 1 221 ? 0.664 8.983 29.447 1.00 77.44 221 ASN A C 1
ATOM 1767 O O . ASN A 1 221 ? 0.568 9.899 28.634 1.00 77.44 221 ASN A O 1
ATOM 1771 N N . THR A 1 222 ? -0.380 8.256 29.823 1.00 69.50 222 THR A N 1
ATOM 1772 C CA . THR A 1 222 ? -1.742 8.495 29.339 1.00 69.50 222 THR A CA 1
ATOM 1773 C C . THR A 1 222 ? -2.276 9.786 29.953 1.00 69.50 222 THR A C 1
ATOM 1775 O O . THR A 1 222 ? -2.286 9.919 31.177 1.00 69.50 222 THR A O 1
ATOM 1778 N N . ASP A 1 223 ? -2.734 10.725 29.127 1.00 62.84 223 ASP A N 1
ATOM 1779 C CA . ASP A 1 223 ? -3.467 11.899 29.625 1.00 62.84 223 ASP A CA 1
ATOM 1780 C C . ASP A 1 223 ? -4.912 11.530 29.990 1.00 62.84 223 ASP A C 1
ATOM 1782 O O . ASP A 1 223 ? -5.537 12.160 30.846 1.00 62.84 223 ASP A O 1
ATOM 1786 N N . GLU A 1 224 ? -5.452 10.502 29.331 1.00 60.41 224 GLU A N 1
ATOM 1787 C CA . GLU A 1 224 ? -6.814 10.038 29.538 1.00 60.41 224 GLU A CA 1
ATOM 1788 C C . GLU A 1 224 ? -6.880 9.025 30.679 1.00 60.41 224 GLU A C 1
ATOM 1790 O O . GLU A 1 224 ? -6.251 7.969 30.652 1.00 60.41 224 GLU A O 1
ATOM 1795 N N . ALA A 1 225 ? -7.713 9.326 31.675 1.00 59.97 225 ALA A N 1
ATOM 1796 C CA . ALA A 1 225 ? -8.009 8.410 32.768 1.00 59.97 225 ALA A CA 1
ATOM 1797 C C . ALA A 1 225 ? -8.855 7.204 32.328 1.00 59.97 225 ALA A C 1
ATOM 1799 O O . ALA A 1 225 ? -9.082 6.312 33.143 1.00 59.97 225 ALA A O 1
ATOM 1800 N N . PHE A 1 226 ? -9.367 7.194 31.090 1.00 61.16 226 PHE A N 1
ATOM 1801 C CA . PHE A 1 226 ? -10.464 6.330 30.667 1.00 61.16 226 PHE A CA 1
ATOM 1802 C C . PHE A 1 226 ? -10.484 6.103 29.148 1.00 61.16 226 PHE A C 1
ATOM 1804 O O . PHE A 1 226 ? -10.654 7.056 28.395 1.00 61.16 226 PHE A O 1
ATOM 1811 N N . LEU A 1 227 ? -10.388 4.846 28.707 1.00 63.62 227 LEU A N 1
ATOM 1812 C CA . LEU A 1 227 ? -10.599 4.438 27.315 1.00 63.62 227 LEU A CA 1
ATOM 1813 C C . LEU A 1 227 ? -12.059 4.044 27.098 1.00 63.62 227 LEU A C 1
ATOM 1815 O O . LEU A 1 227 ? -12.461 2.995 27.606 1.00 63.62 227 LEU A O 1
ATOM 1819 N N . PRO A 1 228 ? -12.863 4.812 26.347 1.00 60.66 228 PRO A N 1
ATOM 1820 C CA . PRO A 1 228 ? -14.219 4.396 26.019 1.00 60.66 228 PRO A CA 1
ATOM 1821 C C . PRO A 1 228 ? -14.189 3.164 25.105 1.00 60.66 228 PRO A C 1
ATOM 1823 O O . PRO A 1 228 ? -13.400 3.100 24.160 1.00 60.66 228 PRO A O 1
ATOM 1826 N N . PHE A 1 229 ? -15.064 2.189 25.351 1.00 59.47 229 PHE A N 1
ATOM 1827 C CA . PHE A 1 229 ? -15.305 1.152 24.351 1.00 59.47 229 PHE A CA 1
ATOM 1828 C C . PHE A 1 229 ? -16.069 1.769 23.169 1.00 59.47 229 PHE A C 1
ATOM 1830 O O . PHE A 1 229 ? -16.964 2.585 23.396 1.00 59.47 229 PHE A O 1
ATOM 1837 N N . PRO A 1 230 ? -15.754 1.410 21.913 1.00 53.56 230 PRO A N 1
ATOM 1838 C CA . PRO A 1 230 ? -16.597 1.793 20.791 1.00 53.56 230 PRO A CA 1
ATOM 1839 C C . PRO A 1 230 ? -17.971 1.130 20.966 1.00 53.56 230 PRO A C 1
ATOM 1841 O O . PRO A 1 230 ? -18.097 -0.093 20.894 1.00 53.56 230 PRO A O 1
ATOM 1844 N N . ASP A 1 231 ? -18.986 1.947 21.250 1.00 54.09 231 ASP A N 1
ATOM 1845 C CA . ASP A 1 231 ? -20.374 1.514 21.398 1.00 54.09 231 ASP A CA 1
ATOM 1846 C C . ASP A 1 231 ? -20.842 0.829 20.110 1.00 54.09 231 ASP A C 1
ATOM 1848 O O . ASP A 1 231 ? -20.871 1.448 19.045 1.00 54.09 231 ASP A O 1
ATOM 1852 N N . SER A 1 232 ? -21.225 -0.446 20.200 1.00 47.66 232 SER A N 1
ATOM 1853 C CA . SER A 1 232 ? -21.932 -1.116 19.102 1.00 47.66 232 SER A CA 1
ATOM 1854 C C . SER A 1 232 ? -23.440 -0.865 19.138 1.00 47.66 232 SER A C 1
ATOM 1856 O O . SER A 1 232 ? -24.044 -0.975 18.085 1.00 47.66 232 SER A O 1
ATOM 1858 N N . ASP A 1 233 ? -24.037 -0.466 20.274 1.00 48.66 233 ASP A N 1
ATOM 1859 C CA . ASP A 1 233 ? -25.502 -0.324 20.415 1.00 48.66 233 ASP A CA 1
ATOM 1860 C C . ASP A 1 233 ? -25.940 0.605 21.583 1.00 48.66 233 ASP A C 1
ATOM 1862 O O . ASP A 1 233 ? -26.782 0.231 22.405 1.00 48.66 233 ASP A O 1
ATOM 1866 N N . SER A 1 234 ? -25.399 1.824 21.729 1.00 44.78 234 SER A N 1
ATOM 1867 C CA . SER A 1 234 ? -25.877 2.733 22.792 1.00 44.78 234 SER A CA 1
ATOM 1868 C C . SER A 1 234 ? -27.103 3.547 22.358 1.00 44.78 234 SER A C 1
ATOM 1870 O O . SER A 1 234 ? -27.040 4.654 21.824 1.00 44.78 234 SER A O 1
ATOM 1872 N N . VAL A 1 235 ? -28.275 2.973 22.641 1.00 45.19 235 VAL A N 1
ATOM 1873 C CA . VAL A 1 235 ? -29.527 3.718 22.831 1.00 45.19 235 VAL A CA 1
ATOM 1874 C C . VAL A 1 235 ? -29.289 4.782 23.909 1.00 45.19 235 VAL A C 1
ATOM 1876 O O . VAL A 1 235 ? -28.711 4.501 24.959 1.00 45.19 235 VAL A O 1
ATOM 1879 N N . SER A 1 236 ? -29.710 6.017 23.635 1.00 46.38 236 SER A N 1
ATOM 1880 C CA . SER A 1 236 ? -29.447 7.194 24.466 1.00 46.38 236 SER A CA 1
ATOM 1881 C C . SER A 1 236 ? -29.774 6.957 25.949 1.00 46.38 236 SER A C 1
ATOM 1883 O O . SER A 1 236 ? -30.946 6.822 26.304 1.00 46.38 236 SER A O 1
ATOM 1885 N N . GLY A 1 237 ? -28.752 6.955 26.812 1.00 49.75 237 GLY A N 1
ATOM 1886 C CA . GLY A 1 237 ? -28.928 7.005 28.270 1.00 49.75 237 GLY A CA 1
ATOM 1887 C C . GLY A 1 237 ? -28.049 6.078 29.116 1.00 49.75 237 GLY A C 1
ATOM 1888 O O . GLY A 1 237 ? -28.087 6.209 30.336 1.00 49.75 237 GLY A O 1
ATOM 1889 N N . SER A 1 238 ? -27.260 5.167 28.537 1.00 49.69 238 SER A N 1
ATOM 1890 C CA . SER A 1 238 ? -26.389 4.278 29.324 1.00 49.69 238 SER A CA 1
ATOM 1891 C C . SER A 1 238 ? -25.030 4.905 29.657 1.00 49.69 238 SER A C 1
ATOM 1893 O O . SER A 1 238 ? -24.427 5.577 28.822 1.00 49.69 238 SER A O 1
ATOM 1895 N N . GLU A 1 239 ? -24.545 4.652 30.876 1.00 54.59 239 GLU A N 1
ATOM 1896 C CA . GLU A 1 239 ? -23.211 5.022 31.367 1.00 54.59 239 GLU A CA 1
ATOM 1897 C C . GLU A 1 239 ? -22.111 4.692 30.346 1.00 54.59 239 GLU A C 1
ATOM 1899 O O . GLU A 1 239 ? -22.121 3.622 29.733 1.00 54.59 239 GLU A O 1
ATOM 1904 N N . LYS A 1 240 ? -21.141 5.603 30.178 1.00 55.19 240 LYS A N 1
ATOM 1905 C CA . LYS A 1 240 ? -19.971 5.373 29.320 1.00 55.19 240 LYS A CA 1
ATOM 1906 C C . LYS A 1 240 ? -19.234 4.132 29.829 1.00 55.19 240 LYS A C 1
ATOM 1908 O O . LYS A 1 240 ? -18.607 4.189 30.882 1.00 55.19 240 LYS A O 1
ATOM 1913 N N . LYS A 1 241 ? -19.300 3.018 29.097 1.00 61.09 241 LYS A N 1
ATOM 1914 C CA . LYS A 1 241 ? -18.463 1.842 29.361 1.00 61.09 241 LYS A CA 1
ATOM 1915 C C . LYS A 1 241 ? -17.061 2.094 28.815 1.00 61.09 241 LYS A C 1
ATOM 1917 O O . LYS A 1 241 ? -16.894 2.545 27.685 1.00 61.09 241 LYS A O 1
ATOM 1922 N N . GLY A 1 242 ? -16.047 1.771 29.604 1.00 63.12 242 GLY A N 1
ATOM 1923 C CA . GLY A 1 242 ? -14.653 1.948 29.221 1.00 63.12 242 GLY A CA 1
ATOM 1924 C C . GLY A 1 242 ? -13.698 1.439 30.290 1.00 63.12 242 GLY A C 1
ATOM 1925 O O . GLY A 1 242 ? -14.127 1.035 31.370 1.00 63.12 242 GLY A O 1
ATOM 1926 N N . ILE A 1 243 ? -12.409 1.414 29.963 1.00 63.16 243 ILE A N 1
ATOM 1927 C CA . ILE A 1 243 ? -11.350 0.914 30.842 1.00 63.16 243 ILE A CA 1
ATOM 1928 C C . ILE A 1 243 ? -10.645 2.112 31.481 1.00 63.16 243 ILE A C 1
ATOM 1930 O O . ILE A 1 243 ? -10.057 2.913 30.749 1.00 63.16 243 ILE A O 1
ATOM 1934 N N . PRO A 1 244 ? -10.653 2.252 32.817 1.00 60.31 244 PRO A N 1
ATOM 1935 C CA . PRO A 1 244 ? -9.845 3.262 33.475 1.00 60.31 244 PRO A CA 1
ATOM 1936 C C . PRO A 1 244 ? -8.354 2.930 33.313 1.00 60.31 244 PRO A C 1
ATOM 1938 O O . PRO A 1 244 ? -7.877 1.895 33.773 1.00 60.31 244 PRO A O 1
ATOM 1941 N N . LEU A 1 245 ? -7.600 3.814 32.660 1.00 60.66 245 LEU A N 1
ATOM 1942 C CA . LEU A 1 245 ? -6.157 3.644 32.429 1.00 60.66 245 LEU A CA 1
ATOM 1943 C C . LEU A 1 245 ? -5.304 3.986 33.656 1.00 60.66 245 LEU A C 1
ATOM 1945 O O . LEU A 1 245 ? -4.144 3.582 33.750 1.00 60.66 245 LEU A O 1
ATOM 1949 N N . ASN A 1 246 ? -5.888 4.707 34.614 1.00 57.47 246 ASN A N 1
ATOM 1950 C CA . ASN A 1 246 ? -5.214 5.127 35.840 1.00 57.47 246 ASN A CA 1
ATOM 1951 C C . ASN A 1 246 ? -5.188 4.037 36.922 1.00 57.47 246 ASN A C 1
ATOM 1953 O O . ASN A 1 246 ? -4.515 4.199 37.941 1.00 57.47 246 ASN A O 1
ATOM 1957 N N . GLU A 1 247 ? -5.887 2.919 36.719 1.00 54.09 247 GLU A N 1
ATOM 1958 C CA . GLU A 1 247 ? -5.844 1.791 37.641 1.00 54.09 247 GLU A CA 1
ATOM 1959 C C . GLU A 1 247 ? -4.614 0.918 37.351 1.00 54.09 247 GLU A C 1
ATOM 1961 O O . GLU A 1 247 ? -4.410 0.424 36.243 1.00 54.09 247 GLU A O 1
ATOM 1966 N N . MET A 1 248 ? -3.776 0.701 38.373 1.00 44.97 248 MET A N 1
ATOM 1967 C CA . MET A 1 248 ? -2.549 -0.112 38.308 1.00 44.97 248 MET A CA 1
ATOM 1968 C C . MET A 1 248 ? -2.649 -1.465 37.566 1.00 44.97 248 MET A C 1
ATOM 1970 O O . MET A 1 248 ? -1.661 -1.825 36.920 1.00 44.97 248 MET A O 1
ATOM 1974 N N . PRO A 1 249 ? -3.759 -2.234 37.610 1.00 48.72 249 PRO A N 1
ATOM 1975 C CA . PRO A 1 249 ? -3.879 -3.463 36.820 1.00 48.72 249 PRO A CA 1
ATOM 1976 C C . PRO A 1 249 ? -4.016 -3.255 35.298 1.00 48.72 249 PRO A C 1
ATOM 1978 O O . PRO A 1 249 ? -3.751 -4.201 34.561 1.00 48.72 249 PRO A O 1
ATOM 1981 N N . ALA A 1 250 ? -4.377 -2.060 34.815 1.00 42.91 250 ALA A N 1
ATOM 1982 C CA . ALA A 1 250 ? -4.554 -1.754 33.387 1.00 42.91 250 ALA A CA 1
ATOM 1983 C C . ALA A 1 250 ? -3.280 -1.226 32.697 1.00 42.91 250 ALA A C 1
ATOM 1985 O O . ALA A 1 250 ? -3.246 -1.078 31.474 1.00 42.91 250 ALA A O 1
ATOM 1986 N N . ARG A 1 251 ? -2.203 -0.963 33.452 1.00 47.47 251 ARG A N 1
ATOM 1987 C CA . ARG A 1 251 ? -0.908 -0.590 32.871 1.00 47.47 251 ARG A CA 1
ATOM 1988 C C . ARG A 1 251 ? -0.299 -1.789 32.146 1.00 47.47 251 ARG A C 1
ATOM 1990 O O . ARG A 1 251 ? -0.003 -2.807 32.772 1.00 47.47 251 ARG A O 1
ATOM 1997 N N . LEU A 1 252 ? -0.046 -1.633 30.845 1.00 40.28 252 LEU A N 1
ATOM 1998 C CA . LEU A 1 252 ? 0.809 -2.527 30.062 1.00 40.28 252 LEU A CA 1
ATOM 1999 C C . LEU A 1 252 ? 2.154 -2.686 30.786 1.00 40.28 252 LEU A C 1
ATOM 2001 O O . LEU A 1 252 ? 2.994 -1.785 30.791 1.00 40.28 252 LEU A O 1
ATOM 2005 N N . LYS A 1 253 ? 2.344 -3.833 31.441 1.00 35.62 253 LYS A N 1
ATOM 2006 C CA . LYS A 1 253 ? 3.624 -4.199 32.038 1.00 35.62 253 LYS A CA 1
ATOM 2007 C C . LYS A 1 253 ? 4.555 -4.588 30.900 1.00 35.62 253 LYS A C 1
ATOM 2009 O O . LYS A 1 253 ? 4.397 -5.645 30.298 1.00 35.62 253 LYS A O 1
ATOM 2014 N N . VAL A 1 254 ? 5.520 -3.725 30.601 1.00 33.47 254 VAL A N 1
ATOM 2015 C CA . VAL A 1 254 ? 6.670 -4.107 29.782 1.00 33.47 254 VAL A CA 1
ATOM 2016 C C . VAL A 1 254 ? 7.508 -5.051 30.639 1.00 33.47 254 VAL A C 1
ATOM 2018 O O . VAL A 1 254 ? 8.201 -4.615 31.558 1.00 33.47 254 VAL A O 1
ATOM 2021 N N . PHE A 1 255 ? 7.379 -6.353 30.399 1.00 27.41 255 PHE A N 1
ATOM 2022 C CA . PHE A 1 255 ? 8.275 -7.336 30.993 1.00 27.41 255 PHE A CA 1
ATOM 2023 C C . PHE A 1 255 ? 9.638 -7.209 30.298 1.00 27.41 255 PHE A C 1
ATOM 2025 O O . PHE A 1 255 ? 9.704 -7.229 29.069 1.00 27.41 255 PHE A O 1
ATOM 2032 N N . LYS A 1 256 ? 10.689 -6.984 31.093 1.00 29.25 256 LYS A N 1
ATOM 2033 C CA . LYS A 1 256 ? 12.085 -7.081 30.650 1.00 29.25 256 LYS A CA 1
ATOM 2034 C C . LYS A 1 256 ? 12.522 -8.536 30.615 1.00 29.25 256 LYS A C 1
ATOM 2036 O O . LYS A 1 256 ? 12.079 -9.279 31.520 1.00 29.25 256 LYS A O 1
#

Nearest PDB structures (foldseek):
  6yef-assembly1_j  TM=3.294E-01  e=7.991E-01  Staphylococcus aureus subsp. aureus NCTC 8325
  7kwg-assembly1_j  TM=2.986E-01  e=1.066E+00  Staphylococcus aureus subsp. aureus NCTC 8325
  6ytf-assembly1_k  TM=3.223E-01  e=1.129E+00  Acinetobacter baumannii ATCC 19606 = CIP 70.34 = JCM 6841
  7odt-assembly1_U  TM=2.554E-01  e=8.465E-01  Homo sapiens
  8etc-assembly1_P  TM=2.706E-01  e=6.368E+00  Schizosaccharomyces pombe

Mean predicted aligned error: 10.86 Å

Radius of gyration: 21.96 Å; 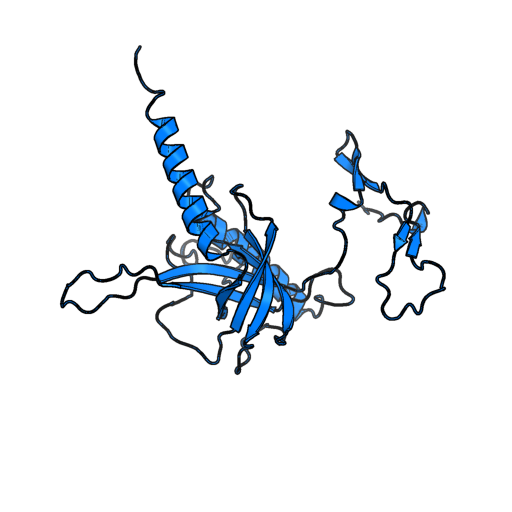Cα contacts (8 Å, |Δi|>4): 430; chains: 1; bounding box: 66×51×74 Å

pLDDT: mean 80.13, std 16.69, range [27.41, 98.12]

Solvent-accessible surface area (backbone atoms only — not comparable to full-atom values): 15045 Å² total; per-residue (Å²): 142,82,89,76,70,78,66,58,57,58,56,50,52,52,50,52,51,50,48,54,60,58,53,59,74,68,37,61,75,37,76,46,52,35,35,73,39,68,59,66,74,40,55,87,42,87,82,53,36,81,90,65,50,64,79,81,39,78,39,51,50,67,87,55,67,88,85,66,86,53,79,49,49,27,29,29,32,32,29,66,39,77,77,42,73,71,95,74,61,51,64,36,28,32,34,27,33,31,74,37,50,42,81,46,91,61,87,82,37,47,88,68,57,60,79,40,64,28,31,40,39,32,32,41,27,80,38,26,72,87,46,97,49,21,35,49,53,26,50,39,55,43,7,37,51,43,46,51,45,46,52,35,42,77,70,70,45,34,22,89,95,44,92,40,60,30,45,47,32,37,28,33,35,69,40,85,68,50,76,83,76,84,83,64,90,65,82,83,72,84,37,65,37,37,30,41,32,37,38,32,52,55,80,89,76,80,53,70,75,76,48,25,46,64,49,98,87,64,51,78,42,66,76,52,58,56,47,70,57,86,75,89,78,78,67,92,82,68,79,89,56,56,50,53,51,75,43,79,90,60,51,84,76,82,81,129

Organism: NCBI:txid1209926

Sequence (256 aa):
MSDSSTSQTDGDEEKIRHLHAELKRYKPKETLTLCPRNPGIPYGLPEYGEETRPESNEWLLPNFDPTIDQPDHEAQVEVISYLKGDIHRDALVLLCNITKAPSIRHGAHHPLVPGRKFVLKVYNPTFYLSARTPSELANQSLSREANAYEYFYNQGMTGHPHMVPQYYGSWALKFDVSEPSRGSRSPKTRRWRCAGAILIEHIQGLSLEHMCKRDEGGAMNTDEAFLPFPDSDSVSGSEKKGIPLNEMPARLKVFK